Protein AF-A0A1Z5K1W9-F1 (afdb_monomer_lite)

Radius of gyration: 28.96 Å; chains: 1; bounding box: 94×65×52 Å

Sequence (213 aa):
MDVLCNQDKNCLNNPGYKAYHTMVEAVVKRYMSSTKQEKMKLTKKIVKNMREQHNSRFLEKSIVNGKQVWMEVTEAKAREKVSHKIRKIADKLEGSHRSPSPDDTSMTSKESESEMKSSPHDTVLGALILKQKMLMSQTESSAFGIQDQQHLSDMYMSRDKDLLGLLSSVEREFLIEPFGVRYDSKDTVYNSLRSEYLDAMMAEPVPAGEWKD

Organism: Fistulifera solaris (NCBI:txid1519565)

Structure (mmCIF, N/CA/C/O backbone):
data_AF-A0A1Z5K1W9-F1
#
_entry.id   AF-A0A1Z5K1W9-F1
#
loop_
_atom_site.group_PDB
_atom_site.id
_atom_site.type_symbol
_atom_site.label_atom_id
_atom_site.label_alt_id
_atom_site.label_comp_id
_atom_site.label_asym_id
_atom_site.label_entity_id
_atom_site.label_seq_id
_atom_site.pdbx_PDB_ins_code
_atom_site.Cartn_x
_atom_site.Cartn_y
_atom_site.Cartn_z
_atom_site.occupancy
_atom_site.B_iso_or_equiv
_atom_site.auth_seq_id
_atom_site.auth_comp_id
_atom_site.auth_asym_id
_atom_site.auth_atom_id
_atom_site.pdbx_PDB_model_num
ATOM 1 N N . MET A 1 1 ? 9.018 -12.352 -2.685 1.00 89.19 1 MET A N 1
ATOM 2 C CA . MET A 1 1 ? 7.921 -12.352 -3.692 1.00 89.19 1 MET A CA 1
ATOM 3 C C . MET A 1 1 ? 7.482 -10.918 -3.911 1.00 89.19 1 MET A C 1
ATOM 5 O O . MET A 1 1 ? 7.268 -10.249 -2.915 1.00 89.19 1 MET A O 1
ATOM 9 N N . ASP A 1 2 ? 7.338 -10.437 -5.145 1.00 94.12 2 ASP A N 1
ATOM 10 C CA . ASP A 1 2 ? 7.010 -9.023 -5.394 1.00 94.12 2 ASP A CA 1
ATOM 11 C C . ASP A 1 2 ? 5.498 -8.743 -5.393 1.00 94.12 2 ASP A C 1
ATOM 13 O O . ASP A 1 2 ? 4.700 -9.565 -5.840 1.00 94.12 2 ASP A O 1
ATOM 17 N N . VAL A 1 3 ? 5.105 -7.565 -4.905 1.00 94.81 3 VAL A N 1
ATOM 18 C CA . VAL A 1 3 ? 3.718 -7.082 -4.878 1.00 94.81 3 VAL A CA 1
ATOM 19 C C . VAL A 1 3 ? 3.468 -6.208 -6.099 1.00 94.81 3 VAL A C 1
ATOM 21 O O . VAL A 1 3 ? 3.937 -5.073 -6.176 1.00 94.81 3 VAL A O 1
ATOM 24 N N . LEU A 1 4 ? 2.687 -6.718 -7.048 1.00 94.88 4 LEU A N 1
ATOM 25 C CA . LEU A 1 4 ? 2.283 -5.963 -8.233 1.00 94.88 4 LEU A CA 1
ATOM 26 C C . LEU A 1 4 ? 1.076 -5.080 -7.889 1.00 94.88 4 LEU A C 1
ATOM 28 O O . LEU A 1 4 ? -0.006 -5.587 -7.596 1.00 94.88 4 LEU A O 1
ATOM 32 N N . CYS A 1 5 ? 1.253 -3.758 -7.903 1.00 91.31 5 CYS A N 1
ATOM 33 C CA . CYS A 1 5 ? 0.236 -2.808 -7.431 1.00 91.31 5 CYS A CA 1
ATOM 34 C C . CYS A 1 5 ? -0.846 -2.471 -8.474 1.00 91.31 5 CYS A C 1
ATOM 36 O O . CYS A 1 5 ? -1.841 -1.821 -8.145 1.00 91.31 5 CYS A O 1
ATOM 38 N N . ASN A 1 6 ? -0.655 -2.881 -9.729 1.00 8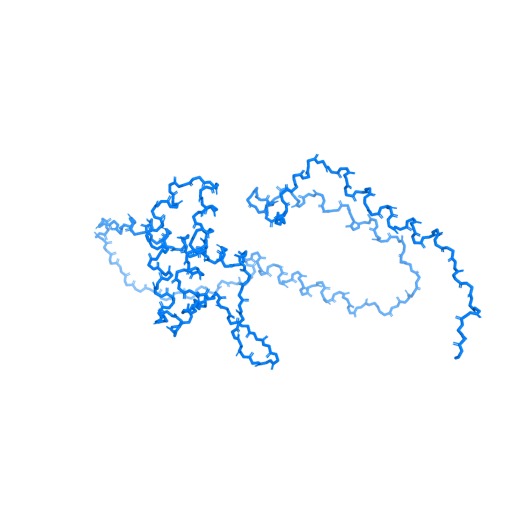8.25 6 ASN A N 1
ATOM 39 C CA . ASN A 1 6 ? -1.599 -2.654 -10.822 1.00 88.25 6 ASN A CA 1
ATOM 40 C C . ASN A 1 6 ? -2.845 -3.548 -10.691 1.00 88.25 6 ASN A C 1
ATOM 42 O O . ASN A 1 6 ? -2.811 -4.608 -10.070 1.00 88.25 6 ASN A O 1
ATOM 46 N N . GLN A 1 7 ? -3.961 -3.123 -11.291 1.00 78.50 7 GLN A N 1
ATOM 47 C CA . GLN A 1 7 ? -5.248 -3.834 -11.223 1.00 78.50 7 GLN A CA 1
ATOM 48 C C . GLN A 1 7 ? -5.454 -4.854 -12.354 1.00 78.50 7 GLN A C 1
ATOM 50 O O . GLN A 1 7 ? -6.570 -5.322 -12.570 1.00 78.50 7 GLN A O 1
ATOM 55 N N . ASP A 1 8 ? -4.394 -5.212 -13.076 1.00 86.44 8 ASP A N 1
ATOM 56 C CA . ASP A 1 8 ? -4.495 -6.144 -14.195 1.00 86.44 8 ASP A CA 1
ATOM 57 C C . ASP A 1 8 ? -4.830 -7.555 -13.695 1.00 86.44 8 ASP A C 1
ATOM 59 O O . ASP A 1 8 ? -4.348 -7.988 -12.645 1.00 86.44 8 ASP A O 1
ATOM 63 N N . LYS A 1 9 ? -5.604 -8.316 -14.479 1.00 83.88 9 LYS A N 1
ATOM 64 C CA . LYS A 1 9 ? -6.016 -9.692 -14.132 1.00 83.88 9 LYS A CA 1
ATOM 65 C C . LYS A 1 9 ? -4.823 -10.583 -13.756 1.00 83.88 9 LYS A C 1
ATOM 67 O O . LYS A 1 9 ? -4.893 -11.343 -12.793 1.00 83.88 9 LYS A O 1
ATOM 72 N N . ASN A 1 10 ? -3.698 -10.421 -14.452 1.00 83.62 10 ASN A N 1
ATOM 73 C CA . ASN A 1 10 ? -2.475 -11.189 -14.206 1.00 83.62 10 ASN A CA 1
ATOM 74 C C . ASN A 1 10 ? -1.798 -10.821 -12.874 1.00 83.62 10 ASN A C 1
ATOM 76 O O . ASN A 1 10 ? -1.130 -11.658 -12.272 1.00 83.62 10 ASN A O 1
ATOM 80 N N . CYS A 1 11 ? -1.985 -9.593 -12.382 1.00 86.25 11 CYS A N 1
ATOM 81 C CA . CYS A 1 11 ? -1.439 -9.145 -11.100 1.00 86.25 11 CYS A CA 1
ATOM 82 C C . CYS A 1 11 ? -2.212 -9.728 -9.915 1.00 86.25 11 CYS A C 1
ATOM 84 O O . CYS A 1 11 ? -1.612 -10.004 -8.881 1.00 86.25 11 CYS A O 1
ATOM 86 N N . LEU A 1 12 ? -3.515 -9.979 -10.073 1.00 85.56 12 LEU A N 1
ATOM 87 C CA . LEU A 1 12 ? -4.366 -10.509 -9.002 1.00 85.56 12 LEU A CA 1
ATOM 88 C C . LEU A 1 12 ? -4.003 -11.947 -8.609 1.00 85.56 12 LEU A C 1
ATOM 90 O O . LEU A 1 12 ? -4.108 -12.314 -7.440 1.00 85.56 12 LEU A O 1
ATOM 94 N N . ASN A 1 13 ? -3.554 -12.764 -9.568 1.00 89.06 13 ASN A N 1
ATOM 95 C CA . ASN A 1 13 ? -3.158 -14.145 -9.289 1.00 89.06 13 ASN A CA 1
ATOM 96 C C . ASN A 1 13 ? -1.717 -14.269 -8.755 1.00 89.06 13 ASN A C 1
ATOM 98 O O . ASN A 1 13 ? -1.295 -15.362 -8.375 1.00 89.06 13 ASN A O 1
ATOM 102 N N . ASN A 1 14 ? -0.960 -13.169 -8.707 1.00 91.38 14 ASN A N 1
ATOM 103 C CA . ASN A 1 14 ? 0.411 -13.172 -8.217 1.00 91.38 14 ASN A CA 1
ATOM 104 C C . ASN A 1 14 ? 0.455 -13.537 -6.714 1.00 91.38 14 ASN A C 1
ATOM 106 O O . ASN A 1 14 ? -0.338 -13.011 -5.928 1.00 91.38 14 ASN A O 1
ATOM 110 N N . PRO A 1 15 ? 1.385 -14.404 -6.276 1.00 93.38 15 PRO A N 1
ATOM 111 C CA . PRO A 1 15 ? 1.439 -14.846 -4.884 1.00 93.38 15 PRO A CA 1
ATOM 112 C C . PRO A 1 15 ? 1.760 -13.704 -3.906 1.00 93.38 15 PRO A C 1
ATOM 114 O O . PRO A 1 15 ? 1.187 -13.657 -2.818 1.00 93.38 15 PRO A O 1
ATOM 117 N N . GLY A 1 16 ? 2.589 -12.736 -4.309 1.00 94.00 16 GLY A N 1
ATOM 118 C CA . GLY A 1 16 ? 2.861 -11.533 -3.524 1.00 94.00 16 GLY A CA 1
ATOM 119 C C . GLY A 1 16 ? 1.618 -10.660 -3.363 1.00 94.00 16 GLY A C 1
ATOM 120 O O . GLY A 1 16 ? 1.358 -10.172 -2.265 1.00 94.00 16 GLY A O 1
ATOM 121 N N . TYR A 1 17 ? 0.794 -10.537 -4.412 1.00 93.69 17 TYR A N 1
ATOM 122 C CA . TYR A 1 17 ? -0.498 -9.851 -4.314 1.00 93.69 17 TYR A CA 1
ATOM 123 C C . TYR A 1 17 ? -1.447 -10.550 -3.336 1.00 93.69 17 TYR A C 1
ATOM 125 O O . TYR A 1 17 ? -2.059 -9.875 -2.515 1.00 93.69 17 TYR A O 1
ATOM 133 N N . LYS A 1 18 ? -1.554 -11.885 -3.378 1.00 94.12 18 LYS A N 1
ATOM 134 C CA . LYS A 1 18 ? -2.435 -12.654 -2.475 1.00 94.12 18 LYS A CA 1
ATOM 135 C C . LYS A 1 18 ? -2.028 -12.522 -1.006 1.00 94.12 18 LYS A C 1
ATOM 137 O O . LYS A 1 18 ? -2.886 -12.272 -0.159 1.00 94.12 18 LYS A O 1
ATOM 142 N N . ALA A 1 19 ? -0.732 -12.642 -0.709 1.00 94.62 19 ALA A N 1
ATOM 143 C CA . ALA A 1 19 ? -0.209 -12.464 0.647 1.00 94.62 19 ALA A CA 1
ATOM 144 C C . ALA A 1 19 ? -0.495 -11.045 1.166 1.00 94.62 19 ALA A C 1
ATOM 146 O O . ALA A 1 19 ? -1.089 -10.866 2.231 1.00 94.62 19 ALA A O 1
ATOM 147 N N . TYR A 1 20 ? -0.176 -10.041 0.347 1.00 95.56 20 TYR A N 1
ATOM 148 C CA . TYR A 1 20 ? -0.486 -8.643 0.624 1.00 95.56 20 TYR A CA 1
ATOM 149 C C . TYR A 1 20 ? -1.991 -8.408 0.848 1.00 95.56 20 TYR A C 1
ATOM 151 O O . TYR A 1 20 ? -2.375 -7.730 1.802 1.00 95.56 20 TYR A O 1
ATOM 159 N N . HIS A 1 21 ? -2.851 -8.987 0.006 1.00 95.19 21 HIS A N 1
ATOM 160 C CA . HIS A 1 21 ? -4.305 -8.867 0.113 1.00 95.19 21 HIS A CA 1
ATOM 161 C C . HIS A 1 21 ? -4.823 -9.409 1.444 1.00 95.19 21 HIS A C 1
ATOM 163 O O . HIS A 1 21 ? -5.556 -8.716 2.146 1.00 95.19 21 HIS A O 1
ATOM 169 N N . THR A 1 22 ? -4.367 -10.605 1.814 1.00 95.38 22 THR A N 1
ATOM 170 C CA . THR A 1 22 ? -4.747 -11.283 3.060 1.00 95.38 22 THR A CA 1
ATOM 171 C C . THR A 1 22 ? -4.362 -10.444 4.279 1.00 95.38 22 THR A C 1
ATOM 173 O O . THR A 1 22 ? -5.156 -10.260 5.202 1.00 95.38 22 THR A O 1
ATOM 176 N N . MET A 1 23 ? -3.156 -9.865 4.272 1.00 95.69 23 MET A N 1
ATOM 177 C CA . MET A 1 23 ? -2.709 -8.963 5.338 1.00 95.69 23 MET A CA 1
ATOM 178 C C . MET A 1 23 ? -3.568 -7.704 5.440 1.00 95.69 23 MET A C 1
ATOM 180 O O . MET A 1 23 ? -3.859 -7.247 6.545 1.00 95.69 23 MET A O 1
ATOM 184 N N . VAL A 1 24 ? -3.959 -7.129 4.301 1.00 96.75 24 VAL A N 1
ATOM 185 C CA . VAL A 1 24 ? -4.841 -5.962 4.284 1.00 96.75 24 VAL A CA 1
ATOM 186 C C . VAL A 1 24 ? -6.202 -6.325 4.874 1.00 96.75 24 VAL A C 1
ATOM 188 O O . VAL A 1 24 ? -6.644 -5.630 5.787 1.00 96.75 24 VAL A O 1
ATOM 191 N N . GLU A 1 25 ? -6.827 -7.415 4.422 1.00 95.81 25 GLU A N 1
ATOM 192 C CA . GLU A 1 25 ? -8.135 -7.892 4.904 1.00 95.81 25 GLU A CA 1
ATOM 193 C C . GLU A 1 25 ? -8.163 -8.106 6.420 1.00 95.81 25 GLU A C 1
ATOM 195 O O . GLU A 1 25 ? -9.093 -7.650 7.088 1.00 95.81 25 GLU A O 1
ATOM 200 N N . ALA A 1 26 ? -7.106 -8.697 6.983 1.00 95.94 26 ALA A N 1
ATOM 201 C CA . ALA A 1 26 ? -6.975 -8.893 8.427 1.00 95.94 26 ALA A CA 1
ATOM 202 C C . ALA A 1 26 ? -6.936 -7.573 9.226 1.00 95.94 26 ALA A C 1
ATOM 204 O O . ALA A 1 26 ? -7.287 -7.543 10.406 1.00 95.94 26 ALA A O 1
ATOM 205 N N . VAL A 1 27 ? -6.510 -6.472 8.600 1.00 96.00 27 VAL A N 1
ATOM 206 C CA . VAL A 1 27 ? -6.339 -5.164 9.250 1.00 96.00 27 VAL A CA 1
ATOM 207 C C . VAL A 1 27 ? -7.527 -4.225 9.013 1.00 96.00 27 VAL A C 1
ATOM 209 O O . VAL A 1 27 ? -7.727 -3.315 9.821 1.00 96.00 27 VAL A O 1
ATOM 212 N N . VAL A 1 28 ? -8.345 -4.437 7.971 1.00 96.44 28 VAL A N 1
ATOM 213 C CA . VAL A 1 28 ? -9.416 -3.498 7.567 1.00 96.44 28 VAL A CA 1
ATOM 214 C C . VAL A 1 28 ? -10.351 -3.142 8.720 1.00 96.44 28 VAL A C 1
ATOM 216 O O . VAL A 1 28 ? -10.541 -1.959 8.994 1.00 96.44 28 VAL A O 1
ATOM 219 N N . LYS A 1 29 ? -10.876 -4.138 9.444 1.00 95.38 29 LYS A N 1
ATOM 220 C CA . LYS A 1 29 ? -11.819 -3.899 10.552 1.00 95.38 29 LYS A CA 1
ATOM 221 C C . LYS A 1 29 ? -11.226 -2.978 11.620 1.00 95.38 29 LYS A C 1
ATOM 223 O O . LYS A 1 29 ? -11.863 -2.021 12.043 1.00 95.38 29 LYS A O 1
ATOM 228 N N . ARG A 1 30 ? -9.968 -3.224 12.002 1.00 96.00 30 ARG A N 1
ATOM 229 C CA . ARG A 1 30 ? -9.250 -2.384 12.969 1.00 96.00 30 ARG A CA 1
ATOM 230 C C . ARG A 1 30 ? -8.989 -0.992 12.408 1.00 96.00 30 ARG A C 1
ATOM 232 O O . ARG A 1 30 ? -9.092 -0.017 13.140 1.00 96.00 30 ARG A O 1
ATOM 239 N N . TYR A 1 31 ? -8.638 -0.888 11.128 1.00 97.00 31 TYR A N 1
ATOM 240 C CA . TYR A 1 31 ? -8.366 0.392 10.479 1.00 97.00 31 TYR A CA 1
ATOM 241 C C . TYR A 1 31 ? -9.592 1.312 10.485 1.00 97.00 31 TYR A C 1
ATOM 243 O O . TYR A 1 31 ? -9.442 2.512 10.713 1.00 97.00 31 TYR A O 1
ATOM 251 N N . MET A 1 32 ? -10.791 0.767 10.266 1.00 95.25 32 MET A N 1
ATOM 252 C CA . MET A 1 32 ? -12.037 1.542 10.250 1.00 95.25 32 MET A CA 1
ATOM 253 C C . MET A 1 32 ? -12.316 2.224 11.595 1.00 95.25 32 MET A C 1
ATOM 255 O O . MET A 1 32 ? -12.624 3.412 11.614 1.00 95.25 32 MET A O 1
ATOM 259 N N . SER A 1 33 ? -12.097 1.523 12.711 1.00 95.81 33 SER A N 1
ATOM 260 C CA . SER A 1 33 ? -12.289 2.058 14.068 1.00 95.81 33 SER A CA 1
ATOM 261 C C . SER A 1 33 ? -11.075 2.812 14.634 1.00 95.81 33 SER A C 1
ATOM 263 O O . SER A 1 33 ? -11.082 3.193 15.800 1.00 95.81 33 SER A O 1
ATOM 265 N N . SER A 1 34 ? -10.002 2.977 13.854 1.00 96.50 34 SER A N 1
ATOM 266 C CA . SER A 1 34 ? -8.732 3.545 14.323 1.00 96.50 34 SER A CA 1
ATOM 267 C C . SER A 1 34 ? -8.653 5.063 14.153 1.00 96.50 34 SER A C 1
ATOM 269 O O . SER A 1 34 ? -9.170 5.645 13.193 1.00 96.50 34 SER A O 1
ATOM 271 N N . THR A 1 35 ? -7.878 5.700 15.025 1.00 97.69 35 THR A N 1
ATOM 272 C CA . THR A 1 35 ? -7.504 7.118 14.909 1.00 97.69 35 THR A CA 1
ATOM 273 C C . THR A 1 35 ? -6.568 7.380 13.716 1.00 97.69 35 THR A C 1
ATOM 275 O O . THR A 1 35 ? -5.956 6.468 13.154 1.00 97.69 35 THR A O 1
ATOM 278 N N . LYS A 1 36 ? -6.384 8.654 13.330 1.00 95.12 36 LYS A N 1
ATOM 279 C CA . LYS A 1 36 ? -5.478 9.055 12.228 1.00 95.12 36 LYS A CA 1
ATOM 280 C C . LYS A 1 36 ? -4.039 8.555 12.434 1.00 95.12 36 LYS A C 1
ATOM 282 O O . LYS A 1 36 ? -3.413 8.068 11.492 1.00 95.12 36 LYS A O 1
ATOM 287 N N . GLN A 1 37 ? -3.522 8.641 13.660 1.00 97.00 37 GLN A N 1
ATOM 288 C CA . GLN A 1 37 ? -2.170 8.175 13.984 1.00 97.00 37 GLN A CA 1
ATOM 289 C C . GLN A 1 37 ? -2.050 6.649 13.891 1.00 97.00 37 GLN A C 1
ATOM 291 O O . GLN A 1 37 ? -1.057 6.129 13.379 1.00 97.00 37 GLN A O 1
ATOM 296 N N . GLU A 1 38 ? -3.064 5.916 14.342 1.00 97.12 38 GLU A N 1
ATOM 297 C CA . GLU A 1 38 ? -3.086 4.455 14.243 1.00 97.12 38 GLU A CA 1
ATOM 298 C C . GLU A 1 38 ? -3.197 3.985 12.797 1.00 97.12 38 GLU A C 1
ATOM 300 O O . GLU A 1 38 ? -2.466 3.079 12.402 1.00 97.12 38 GLU A O 1
ATOM 305 N N . LYS A 1 39 ? -4.015 4.650 11.972 1.00 96.38 39 LYS A N 1
ATOM 306 C CA . LYS A 1 39 ? -4.104 4.385 10.528 1.00 96.38 39 LYS A CA 1
ATOM 307 C C . LYS A 1 39 ? -2.732 4.485 9.854 1.00 96.38 39 LYS A C 1
ATOM 309 O O . LYS A 1 39 ? -2.368 3.598 9.084 1.00 96.38 39 LYS A O 1
ATOM 314 N N . MET A 1 40 ? -1.939 5.502 10.205 1.00 96.44 40 MET A N 1
ATOM 315 C CA . MET A 1 40 ? -0.555 5.651 9.732 1.00 96.44 40 MET A CA 1
ATOM 316 C C . MET A 1 40 ? 0.358 4.509 10.212 1.00 96.44 40 MET A C 1
ATOM 318 O O . MET A 1 40 ? 1.166 3.985 9.442 1.00 96.44 40 MET A O 1
ATOM 322 N N . LYS A 1 41 ? 0.237 4.090 11.479 1.00 97.81 41 LYS A N 1
ATOM 323 C CA . LYS A 1 41 ? 1.016 2.963 12.024 1.00 97.81 41 LYS A CA 1
ATOM 324 C C . LYS A 1 41 ? 0.654 1.641 11.340 1.00 97.81 41 LYS A C 1
ATOM 326 O O . LYS A 1 41 ? 1.551 0.864 11.022 1.00 97.81 41 LYS A O 1
ATOM 331 N N . LEU A 1 42 ? -0.631 1.395 11.086 1.00 97.56 42 LEU A N 1
ATOM 332 C CA . LEU A 1 42 ? -1.123 0.185 10.423 1.00 97.56 42 LEU A CA 1
ATOM 333 C C . LEU A 1 42 ? -0.597 0.073 8.990 1.00 97.56 42 LEU A C 1
ATOM 335 O O . LEU A 1 42 ? -0.074 -0.975 8.611 1.00 97.56 42 LEU A O 1
ATOM 339 N N . THR A 1 43 ? -0.667 1.152 8.209 1.00 97.44 43 THR A N 1
ATOM 340 C CA . THR A 1 43 ? -0.197 1.144 6.814 1.00 97.44 43 THR A CA 1
ATOM 341 C C . THR A 1 43 ? 1.317 0.964 6.741 1.00 97.44 43 THR A C 1
ATOM 343 O O . THR A 1 43 ? 1.793 0.141 5.957 1.00 97.44 43 THR A O 1
ATOM 346 N N . LYS A 1 44 ? 2.076 1.641 7.616 1.00 97.69 44 LYS A N 1
ATOM 347 C CA . LYS A 1 44 ? 3.527 1.436 7.751 1.00 97.69 44 LYS A CA 1
ATOM 348 C C . LYS A 1 44 ? 3.862 -0.010 8.127 1.00 97.69 44 LYS A C 1
ATOM 350 O O . LYS A 1 44 ? 4.758 -0.602 7.530 1.00 97.69 44 LYS A O 1
ATOM 355 N N . LYS A 1 45 ? 3.127 -0.596 9.077 1.00 97.44 45 LYS A N 1
ATOM 356 C CA . LYS A 1 45 ? 3.340 -1.979 9.526 1.00 97.44 45 LYS A CA 1
ATOM 357 C C . LYS A 1 45 ? 3.136 -2.989 8.397 1.00 97.44 45 LYS A C 1
ATOM 359 O O . LYS A 1 45 ? 3.947 -3.896 8.268 1.00 97.44 45 LYS A O 1
ATOM 364 N N . ILE A 1 46 ? 2.104 -2.827 7.568 1.00 97.19 46 ILE A N 1
ATOM 365 C CA . ILE A 1 46 ? 1.855 -3.735 6.435 1.00 97.19 46 ILE A CA 1
ATOM 366 C C . ILE A 1 46 ? 3.024 -3.703 5.445 1.00 97.19 46 ILE A C 1
ATOM 368 O O . ILE A 1 46 ? 3.533 -4.758 5.076 1.00 97.19 46 ILE A O 1
ATOM 372 N N . VAL A 1 47 ? 3.480 -2.510 5.045 1.00 97.44 47 VAL A N 1
ATOM 373 C CA . VAL A 1 47 ? 4.609 -2.371 4.105 1.00 97.44 47 VAL A CA 1
ATOM 374 C C . VAL A 1 47 ? 5.886 -2.973 4.690 1.00 97.44 47 VAL A C 1
ATOM 376 O O . VAL A 1 47 ? 6.579 -3.718 3.998 1.00 97.44 47 VAL A O 1
ATOM 379 N N . LYS A 1 48 ? 6.169 -2.692 5.968 1.00 97.12 48 LYS A N 1
ATOM 380 C CA . LYS A 1 48 ? 7.331 -3.229 6.683 1.00 97.12 48 LYS A CA 1
ATOM 381 C C . LYS A 1 48 ? 7.298 -4.758 6.740 1.00 97.12 48 LYS A C 1
ATOM 383 O O . LYS A 1 48 ? 8.250 -5.396 6.312 1.00 97.12 48 LYS A O 1
ATOM 388 N N . ASN A 1 49 ? 6.182 -5.341 7.176 1.00 96.31 49 ASN A N 1
ATOM 389 C CA . ASN A 1 49 ? 6.020 -6.792 7.253 1.00 96.31 49 ASN A CA 1
ATOM 390 C C . ASN A 1 49 ? 6.176 -7.460 5.881 1.00 96.31 49 ASN A C 1
ATOM 392 O O . ASN A 1 49 ? 6.848 -8.478 5.783 1.00 96.31 49 ASN A O 1
ATOM 396 N N . MET A 1 50 ? 5.610 -6.879 4.820 1.00 95.81 50 MET A N 1
ATOM 397 C CA . MET A 1 50 ? 5.782 -7.400 3.461 1.00 95.81 50 MET A CA 1
ATOM 398 C C . MET A 1 50 ? 7.266 -7.427 3.052 1.00 95.81 50 MET A C 1
ATOM 400 O O . MET A 1 50 ? 7.773 -8.459 2.604 1.00 95.81 50 MET A O 1
ATOM 404 N N . ARG A 1 51 ? 7.991 -6.322 3.270 1.00 95.12 51 ARG A N 1
ATOM 405 C CA . ARG A 1 51 ? 9.429 -6.228 2.969 1.00 95.12 51 ARG A CA 1
ATOM 406 C C . ARG A 1 51 ? 10.263 -7.196 3.816 1.00 95.12 51 ARG A C 1
ATOM 408 O O . ARG A 1 51 ? 11.103 -7.885 3.261 1.00 95.12 51 ARG A O 1
ATOM 415 N N . GLU A 1 52 ? 10.017 -7.294 5.118 1.00 94.81 52 GLU A N 1
ATOM 416 C CA . GLU A 1 52 ? 10.848 -8.090 6.034 1.00 94.81 52 GLU A CA 1
ATOM 417 C C . GLU A 1 52 ? 10.537 -9.590 5.988 1.00 94.81 52 GLU A C 1
ATOM 419 O O . GLU A 1 52 ? 11.451 -10.407 5.947 1.00 94.81 52 GLU A O 1
ATOM 424 N N . GLN A 1 53 ? 9.258 -9.973 5.972 1.00 93.56 53 GLN A N 1
ATOM 425 C CA . GLN A 1 53 ? 8.854 -11.382 6.056 1.00 93.56 53 GLN A CA 1
ATOM 426 C C . GLN A 1 53 ? 8.898 -12.088 4.700 1.00 93.56 53 GLN A C 1
ATOM 428 O O . GLN A 1 53 ? 9.157 -13.287 4.633 1.00 93.56 53 GLN A O 1
ATOM 433 N N . HIS A 1 54 ? 8.637 -11.359 3.612 1.00 91.56 54 HIS A N 1
ATOM 434 C CA . HIS A 1 54 ? 8.517 -11.940 2.272 1.00 91.56 54 HIS A CA 1
ATOM 435 C C . HIS A 1 54 ? 9.603 -11.473 1.300 1.00 91.56 54 HIS A C 1
ATOM 437 O O . HIS A 1 54 ? 9.544 -11.838 0.115 1.00 91.56 54 HIS A O 1
ATOM 443 N N . ASN A 1 55 ? 10.558 -10.660 1.775 1.00 93.94 55 ASN A N 1
ATOM 444 C CA . ASN A 1 55 ? 11.559 -9.975 0.954 1.00 93.94 55 ASN A CA 1
ATOM 445 C C . ASN A 1 55 ? 10.915 -9.357 -0.302 1.00 93.94 55 ASN A C 1
ATOM 447 O O . ASN A 1 55 ? 11.319 -9.629 -1.434 1.00 93.94 55 ASN A O 1
ATOM 451 N N . SER A 1 56 ? 9.783 -8.668 -0.110 1.00 94.81 56 SER A N 1
ATOM 452 C CA . SER A 1 56 ? 8.940 -8.198 -1.211 1.00 94.81 56 SER A CA 1
ATOM 453 C C . SER A 1 56 ? 9.268 -6.772 -1.617 1.00 94.81 56 SER A C 1
ATOM 455 O O . SER A 1 56 ? 9.370 -5.901 -0.749 1.00 94.81 56 SER A O 1
ATOM 457 N N . ARG A 1 57 ? 9.265 -6.495 -2.921 1.00 96.06 57 ARG A N 1
ATOM 458 C CA . ARG A 1 57 ? 9.212 -5.125 -3.443 1.00 96.06 57 ARG A CA 1
ATOM 459 C C . ARG A 1 57 ? 7.800 -4.796 -3.896 1.00 96.06 57 ARG A C 1
ATOM 461 O O . ARG A 1 57 ? 7.079 -5.664 -4.382 1.00 96.06 57 ARG A O 1
ATOM 468 N N . PHE A 1 58 ? 7.406 -3.537 -3.757 1.00 96.62 58 PHE A N 1
ATOM 469 C CA . PHE A 1 58 ? 6.164 -3.043 -4.342 1.00 96.62 58 PHE A CA 1
ATOM 470 C C . PHE A 1 58 ? 6.488 -2.509 -5.732 1.00 96.62 58 PHE A C 1
ATOM 472 O O . PHE A 1 58 ? 7.309 -1.605 -5.860 1.00 96.62 58 PHE A O 1
ATOM 479 N N . LEU A 1 59 ? 5.872 -3.081 -6.762 1.00 96.19 59 LEU A N 1
ATOM 480 C CA . LEU A 1 59 ? 6.147 -2.745 -8.154 1.00 96.19 59 LEU A CA 1
ATOM 481 C C . LEU A 1 59 ? 4.925 -2.106 -8.813 1.00 96.19 59 LEU A C 1
ATOM 483 O O . LEU A 1 59 ? 3.785 -2.533 -8.598 1.00 96.19 59 LEU A O 1
ATOM 487 N N . GLU A 1 60 ? 5.175 -1.115 -9.659 1.00 94.44 60 GLU A N 1
ATOM 488 C CA . GLU A 1 60 ? 4.171 -0.481 -10.509 1.00 94.44 60 GLU A CA 1
ATOM 489 C C . GLU A 1 60 ? 4.657 -0.453 -11.960 1.00 94.44 60 GLU A C 1
ATOM 491 O O . GLU A 1 60 ? 5.843 -0.245 -12.232 1.00 94.44 60 GLU A O 1
ATOM 496 N N . LYS A 1 61 ? 3.739 -0.692 -12.900 1.00 94.06 61 LYS A N 1
ATOM 497 C CA . LYS A 1 61 ? 4.016 -0.538 -14.330 1.00 94.06 61 LYS A CA 1
ATOM 498 C C . LYS A 1 61 ? 4.233 0.931 -14.662 1.00 94.06 61 LYS A C 1
ATOM 500 O O . LYS A 1 61 ? 3.377 1.764 -14.377 1.00 94.06 61 LYS A O 1
ATOM 505 N N . SER A 1 62 ? 5.334 1.205 -15.340 1.00 93.25 62 SER A N 1
ATOM 506 C CA . SER A 1 62 ? 5.643 2.487 -15.959 1.00 93.25 62 SER A CA 1
ATOM 507 C C . SER A 1 62 ? 5.986 2.277 -17.430 1.00 93.25 62 SER A C 1
ATOM 509 O O . SER A 1 62 ? 6.282 1.156 -17.850 1.00 93.25 62 SER A O 1
ATOM 511 N N . ILE A 1 63 ? 5.933 3.344 -18.221 1.00 94.44 63 ILE A N 1
ATOM 512 C CA . ILE A 1 63 ? 6.387 3.336 -19.611 1.00 94.44 63 ILE A CA 1
ATOM 513 C C . ILE A 1 63 ? 7.714 4.084 -19.656 1.00 94.44 63 ILE A C 1
ATOM 515 O O . ILE A 1 63 ? 7.771 5.265 -19.327 1.00 94.44 63 ILE A O 1
ATOM 519 N N . VAL A 1 64 ? 8.776 3.394 -20.060 1.00 94.19 64 VAL A N 1
ATOM 520 C CA . VAL A 1 64 ? 10.111 3.973 -20.245 1.00 94.19 64 VAL A CA 1
ATOM 521 C C . VAL A 1 64 ? 10.543 3.654 -21.670 1.00 94.19 64 VAL A C 1
ATOM 523 O O . VAL A 1 64 ? 10.538 2.492 -22.075 1.00 94.19 64 VAL A O 1
ATOM 526 N N . ASN A 1 65 ? 10.864 4.685 -22.456 1.00 94.19 65 ASN A N 1
ATOM 527 C CA . ASN A 1 65 ? 11.252 4.560 -23.870 1.00 94.19 65 ASN A CA 1
ATOM 528 C C . ASN A 1 65 ? 10.240 3.756 -24.715 1.00 94.19 65 ASN A C 1
ATOM 530 O O . ASN A 1 65 ? 10.614 2.887 -25.500 1.00 94.19 65 ASN A O 1
ATOM 534 N N . GLY A 1 66 ? 8.940 3.989 -24.497 1.00 94.06 66 GLY A N 1
ATOM 535 C CA . GLY A 1 66 ? 7.855 3.302 -25.210 1.00 94.06 66 GLY A CA 1
ATOM 536 C C . GLY A 1 66 ? 7.623 1.842 -24.798 1.00 94.06 66 GLY A C 1
ATOM 537 O O . GLY A 1 66 ? 6.745 1.187 -25.356 1.00 94.06 66 GLY A O 1
ATOM 538 N N . LYS A 1 67 ? 8.366 1.319 -23.815 1.00 94.12 67 LYS A N 1
ATOM 539 C CA . LYS A 1 67 ? 8.218 -0.054 -23.312 1.00 94.12 67 LYS A CA 1
ATOM 540 C C . LYS A 1 67 ? 7.635 -0.059 -21.907 1.00 94.12 67 LYS A C 1
ATOM 542 O O . LYS A 1 67 ? 7.991 0.765 -21.068 1.00 94.12 67 LYS A O 1
ATOM 547 N N . GLN A 1 68 ? 6.756 -1.023 -21.639 1.00 93.00 68 GLN A N 1
ATOM 548 C CA . GLN A 1 68 ? 6.226 -1.247 -20.299 1.00 93.00 68 GLN A CA 1
ATOM 549 C C . GLN A 1 68 ? 7.289 -1.929 -19.431 1.00 93.00 68 GLN A C 1
ATOM 551 O O . GLN A 1 68 ? 7.728 -3.037 -19.735 1.00 93.00 68 GLN A O 1
ATOM 556 N N . VAL A 1 69 ? 7.677 -1.273 -18.341 1.00 94.69 69 VAL A N 1
ATOM 557 C CA . VAL A 1 69 ? 8.649 -1.771 -17.361 1.00 94.69 69 VAL A CA 1
ATOM 558 C C . VAL A 1 69 ? 8.048 -1.749 -15.960 1.00 94.69 69 VAL A C 1
ATOM 560 O O . VAL A 1 69 ? 7.195 -0.920 -15.643 1.00 94.69 69 VAL A O 1
ATOM 563 N N . TRP A 1 70 ? 8.483 -2.673 -15.110 1.00 94.38 70 TRP A N 1
ATOM 564 C CA . TRP A 1 70 ? 8.127 -2.679 -13.695 1.00 94.38 70 TRP A CA 1
ATOM 565 C C . TRP A 1 70 ? 9.167 -1.892 -12.913 1.00 94.38 70 TRP A C 1
ATOM 567 O O . TRP A 1 70 ? 10.352 -2.208 -12.982 1.00 94.38 70 TRP A O 1
ATOM 577 N N . MET A 1 71 ? 8.724 -0.890 -12.159 1.00 95.56 71 MET A N 1
ATOM 578 C CA . MET A 1 71 ? 9.602 -0.097 -11.302 1.00 95.56 71 MET A CA 1
ATOM 579 C C . MET A 1 71 ? 9.205 -0.271 -9.846 1.00 95.56 71 MET A C 1
ATOM 581 O O . MET A 1 71 ? 8.017 -0.342 -9.521 1.00 95.56 71 MET A O 1
ATOM 585 N N . GLU A 1 72 ? 10.205 -0.336 -8.970 1.00 96.56 72 GLU A N 1
ATOM 586 C CA . GLU A 1 72 ? 9.957 -0.318 -7.535 1.00 96.56 72 GLU A CA 1
ATOM 587 C C . GLU A 1 72 ? 9.426 1.050 -7.109 1.00 96.56 72 GLU A C 1
ATOM 589 O O . GLU A 1 72 ? 9.936 2.096 -7.513 1.00 96.56 72 GLU A O 1
ATOM 594 N N . VAL A 1 73 ? 8.380 1.038 -6.286 1.00 96.06 73 VAL A N 1
ATOM 595 C CA . VAL A 1 73 ? 7.818 2.256 -5.710 1.00 96.06 73 VAL A CA 1
ATOM 596 C C . VAL A 1 73 ? 8.475 2.577 -4.371 1.00 96.06 73 VAL A C 1
ATOM 598 O O . VAL A 1 73 ? 8.828 1.691 -3.586 1.00 96.06 73 VAL A O 1
ATOM 601 N N . THR A 1 74 ? 8.574 3.872 -4.078 1.00 96.81 74 THR A N 1
ATOM 602 C CA . THR A 1 74 ? 9.077 4.369 -2.794 1.00 96.81 74 THR A CA 1
ATOM 603 C C . THR A 1 74 ? 8.200 3.905 -1.632 1.00 96.81 74 THR A C 1
ATOM 605 O O . THR A 1 74 ? 7.017 3.593 -1.796 1.00 96.81 74 THR A O 1
ATOM 608 N N . GLU A 1 75 ? 8.749 3.895 -0.416 1.00 95.56 75 GLU A N 1
ATOM 609 C CA . GLU A 1 75 ? 7.991 3.506 0.780 1.00 95.56 75 GLU A CA 1
ATOM 610 C C . GLU A 1 75 ? 6.756 4.397 1.001 1.00 95.56 75 GLU A C 1
ATOM 612 O O . GLU A 1 75 ? 5.688 3.906 1.370 1.00 95.56 75 GLU A O 1
ATOM 617 N N . ALA A 1 76 ? 6.869 5.703 0.738 1.00 96.12 76 ALA A N 1
ATOM 618 C CA . ALA A 1 76 ? 5.743 6.631 0.818 1.00 96.12 76 ALA A CA 1
ATOM 619 C C . ALA A 1 76 ? 4.603 6.217 -0.125 1.00 96.12 76 ALA A C 1
ATOM 621 O O . ALA A 1 76 ? 3.466 6.050 0.321 1.00 96.12 76 ALA A O 1
ATOM 622 N N . LYS A 1 77 ? 4.930 5.940 -1.391 1.00 96.38 77 LYS A N 1
ATOM 623 C CA . LYS A 1 77 ? 3.958 5.510 -2.398 1.00 96.38 77 LYS A CA 1
ATOM 624 C C . LYS A 1 77 ? 3.381 4.127 -2.088 1.00 96.38 77 LYS A C 1
ATOM 626 O O . LYS A 1 77 ? 2.181 3.913 -2.241 1.00 96.38 77 LYS A O 1
ATOM 631 N N . ALA A 1 78 ? 4.188 3.201 -1.569 1.00 96.94 78 ALA A N 1
ATOM 632 C CA . ALA A 1 78 ? 3.696 1.907 -1.097 1.00 96.94 78 ALA A CA 1
ATOM 633 C C . ALA A 1 78 ? 2.641 2.079 0.011 1.00 96.94 78 ALA A C 1
ATOM 635 O O . ALA A 1 78 ? 1.556 1.504 -0.080 1.00 96.94 78 ALA A O 1
ATOM 636 N N . ARG A 1 79 ? 2.910 2.918 1.025 1.00 97.31 79 ARG A N 1
ATOM 637 C CA . ARG A 1 79 ? 1.955 3.206 2.115 1.00 97.31 79 ARG A CA 1
ATOM 638 C C . ARG A 1 79 ? 0.659 3.828 1.604 1.00 97.31 79 ARG A C 1
ATOM 640 O O . ARG A 1 79 ? -0.418 3.470 2.087 1.00 97.31 79 ARG A O 1
ATOM 647 N N . GLU A 1 80 ? 0.743 4.727 0.631 1.00 96.62 80 GLU A N 1
ATOM 648 C CA . GLU A 1 80 ? -0.429 5.316 -0.018 1.00 96.62 80 GLU A CA 1
ATOM 649 C C . GLU A 1 80 ? -1.278 4.243 -0.719 1.00 96.62 80 GLU A C 1
ATOM 651 O O . GLU A 1 80 ? -2.483 4.149 -0.467 1.00 96.62 80 GLU A O 1
ATOM 656 N N . LYS A 1 81 ? -0.651 3.358 -1.510 1.00 95.69 81 LYS A N 1
ATOM 657 C CA . LYS A 1 81 ? -1.340 2.234 -2.172 1.00 95.69 81 LYS A CA 1
ATOM 658 C C . LYS A 1 81 ? -2.009 1.305 -1.155 1.00 95.69 81 LYS A C 1
ATOM 660 O O . LYS A 1 81 ? -3.163 0.924 -1.355 1.00 95.69 81 LYS A O 1
ATOM 665 N N . VAL A 1 82 ? -1.338 0.999 -0.039 1.00 97.06 82 VAL A N 1
ATOM 666 C CA . VAL A 1 82 ? -1.931 0.246 1.081 1.00 97.06 82 VAL A CA 1
ATOM 667 C C . VAL A 1 82 ? -3.142 0.964 1.665 1.00 97.06 82 VAL A C 1
ATOM 669 O O . VAL A 1 82 ? -4.196 0.350 1.816 1.00 97.06 82 VAL A O 1
ATOM 672 N N . SER A 1 83 ? -3.025 2.261 1.938 1.00 97.06 83 SER A N 1
ATOM 673 C CA . SER A 1 83 ? -4.125 3.063 2.488 1.00 97.06 83 SER A CA 1
ATOM 674 C C . SER A 1 83 ? -5.330 3.084 1.547 1.00 97.06 83 SER A C 1
ATOM 676 O O . SER A 1 83 ? -6.472 2.957 1.985 1.00 97.06 83 SER A O 1
ATOM 678 N N . HIS A 1 84 ? -5.091 3.207 0.240 1.00 96.00 84 HIS A N 1
ATOM 679 C CA . HIS A 1 84 ? -6.140 3.148 -0.777 1.00 96.00 84 HIS A CA 1
ATOM 680 C C . HIS A 1 84 ? -6.810 1.776 -0.841 1.00 96.00 84 HIS A C 1
ATOM 682 O O . HIS A 1 84 ? -8.033 1.683 -0.894 1.00 96.00 84 HIS A O 1
ATOM 688 N N . LYS A 1 85 ? -6.022 0.698 -0.801 1.00 95.75 85 LYS A N 1
ATOM 689 C CA . LYS A 1 85 ? -6.545 -0.671 -0.842 1.00 95.75 85 LYS A CA 1
ATOM 690 C C . LYS A 1 85 ? -7.394 -0.996 0.388 1.00 95.75 85 LYS A C 1
ATOM 692 O O . LYS A 1 85 ? -8.453 -1.593 0.216 1.00 95.75 85 LYS A O 1
ATOM 697 N N . ILE A 1 86 ? -6.970 -0.572 1.584 1.00 96.75 86 ILE A N 1
ATOM 698 C CA . ILE A 1 86 ? -7.767 -0.714 2.811 1.00 96.75 86 ILE A CA 1
ATOM 699 C C . ILE A 1 86 ? -9.110 0.003 2.654 1.00 96.75 86 ILE A C 1
ATOM 701 O O . ILE A 1 86 ? -10.140 -0.623 2.883 1.00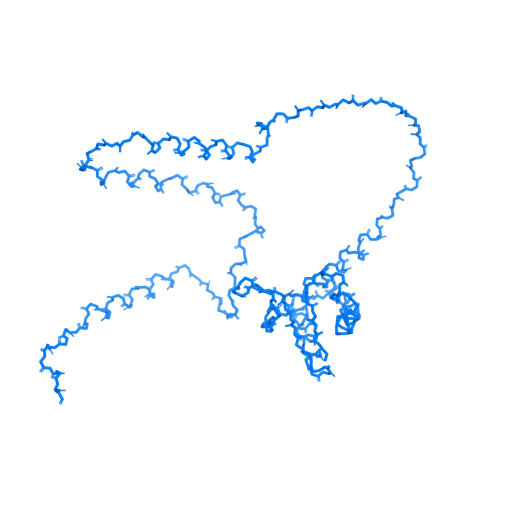 96.75 86 ILE A O 1
ATOM 705 N N . ARG A 1 87 ? -9.107 1.272 2.214 1.00 95.88 87 ARG A N 1
ATOM 706 C CA . ARG A 1 87 ? -10.342 2.047 1.986 1.00 95.88 87 ARG A CA 1
ATOM 707 C C . ARG A 1 87 ? -11.281 1.343 1.012 1.00 95.88 87 ARG A C 1
ATOM 709 O O . ARG A 1 87 ? -12.409 1.055 1.370 1.00 95.88 87 ARG A O 1
ATOM 716 N N . LYS A 1 88 ? -10.773 0.904 -0.145 1.00 94.56 88 LYS A N 1
ATOM 717 C CA . LYS A 1 88 ? -11.575 0.145 -1.121 1.00 94.56 88 LYS A CA 1
ATOM 718 C C . LYS A 1 88 ? -12.218 -1.121 -0.551 1.00 94.56 88 LYS A C 1
ATOM 720 O O . LYS A 1 88 ? -13.246 -1.549 -1.064 1.00 94.56 88 LYS A O 1
ATOM 725 N N . ILE A 1 89 ? -11.584 -1.784 0.416 1.00 94.56 89 ILE A N 1
ATOM 726 C CA . ILE A 1 89 ? -12.159 -2.972 1.059 1.00 94.56 89 ILE A CA 1
ATOM 727 C C . ILE A 1 89 ? -13.150 -2.561 2.156 1.00 94.56 89 ILE A C 1
ATOM 729 O O . ILE A 1 89 ? -14.203 -3.180 2.261 1.00 94.56 89 ILE A O 1
ATOM 733 N N . ALA A 1 90 ? -12.852 -1.509 2.923 1.00 94.12 90 ALA A N 1
ATOM 734 C CA . ALA A 1 90 ? -13.765 -0.943 3.915 1.00 94.12 90 ALA A CA 1
ATOM 735 C C . ALA A 1 90 ? -15.086 -0.487 3.273 1.00 94.12 90 ALA A C 1
ATOM 737 O O . ALA A 1 90 ? -16.147 -0.915 3.713 1.00 94.12 90 ALA A O 1
ATOM 738 N N . ASP A 1 91 ? -15.019 0.264 2.169 1.00 93.56 91 ASP A N 1
ATOM 739 C CA . ASP A 1 91 ? -16.197 0.754 1.441 1.00 93.56 91 ASP A CA 1
ATOM 740 C C . ASP A 1 91 ? -17.083 -0.407 0.953 1.00 93.56 91 ASP A C 1
ATOM 742 O O . ASP A 1 91 ? -18.310 -0.347 1.007 1.00 93.56 91 ASP A O 1
ATOM 746 N N . LYS A 1 92 ? -16.462 -1.511 0.510 1.00 92.12 92 LYS A N 1
ATOM 747 C CA . LYS A 1 92 ? -17.181 -2.732 0.113 1.00 92.12 92 LYS A CA 1
ATOM 748 C C . LYS A 1 92 ? -17.863 -3.420 1.292 1.00 92.12 92 LYS A C 1
ATOM 750 O O . LYS A 1 92 ? -18.935 -3.992 1.113 1.00 92.12 92 LYS A O 1
ATOM 755 N N . LEU A 1 93 ? -17.241 -3.390 2.469 1.00 89.38 93 LEU A N 1
ATOM 756 C CA . LEU A 1 93 ? -17.794 -3.992 3.677 1.00 89.38 93 LEU A CA 1
ATOM 757 C C . LEU A 1 93 ? -19.008 -3.201 4.185 1.00 89.38 93 LEU A C 1
ATOM 759 O O . LEU A 1 93 ? -20.009 -3.806 4.557 1.00 89.38 93 LEU A O 1
ATOM 763 N N . GLU A 1 94 ? -18.953 -1.868 4.140 1.00 85.31 94 GLU A N 1
ATOM 764 C CA . GLU A 1 94 ? -20.082 -1.007 4.525 1.00 85.31 94 GLU A CA 1
ATOM 765 C C . GLU A 1 94 ? -21.224 -1.049 3.499 1.00 85.31 94 GLU A C 1
ATOM 767 O O . GLU A 1 94 ? -22.396 -1.124 3.870 1.00 85.31 94 GLU A O 1
ATOM 772 N N . GLY A 1 95 ? -20.901 -1.073 2.201 1.00 74.94 95 GLY A N 1
ATOM 773 C CA . GLY A 1 95 ? -21.895 -1.140 1.126 1.00 74.94 95 GLY A CA 1
ATOM 774 C C . GLY A 1 95 ? -22.708 -2.439 1.099 1.00 74.94 95 GLY A C 1
ATOM 775 O O . GLY A 1 95 ? -23.849 -2.430 0.648 1.00 74.94 95 GLY A O 1
ATOM 776 N N . SER A 1 96 ? -22.169 -3.542 1.631 1.00 61.09 96 SER A N 1
ATOM 777 C CA . SER A 1 96 ? -22.867 -4.835 1.687 1.00 61.09 96 SER A CA 1
ATOM 778 C C . SER A 1 96 ? -24.024 -4.876 2.694 1.00 61.09 96 SER A C 1
ATOM 780 O O . SER A 1 96 ? -24.828 -5.803 2.635 1.00 61.09 96 SER A O 1
ATOM 782 N N . HIS A 1 97 ? -24.128 -3.902 3.606 1.00 54.66 97 HIS A N 1
ATOM 783 C CA . HIS A 1 97 ? -25.255 -3.793 4.541 1.00 54.66 97 HIS A CA 1
ATOM 784 C C . HIS A 1 97 ? -26.445 -3.005 3.980 1.00 54.66 97 HIS A C 1
ATOM 786 O O . HIS A 1 97 ? -27.495 -2.951 4.618 1.00 54.66 97 HIS A O 1
ATOM 792 N N . ARG A 1 98 ? -26.329 -2.436 2.775 1.00 53.38 98 ARG A N 1
ATOM 793 C CA . ARG A 1 98 ? -27.491 -1.961 2.018 1.00 53.38 98 ARG A CA 1
ATOM 794 C C . ARG A 1 98 ? -28.083 -3.134 1.243 1.00 53.38 98 ARG A C 1
ATOM 796 O O . ARG A 1 98 ? -27.917 -3.233 0.031 1.00 53.38 98 ARG A O 1
ATOM 803 N N . SER A 1 99 ? -28.740 -4.049 1.950 1.00 55.03 99 SER A N 1
ATOM 804 C CA . SER A 1 99 ? -29.640 -4.996 1.294 1.00 55.03 99 SER A CA 1
ATOM 805 C C . SER A 1 99 ? -30.682 -4.204 0.492 1.00 55.03 99 SER A C 1
ATOM 807 O O . SER A 1 99 ? -31.175 -3.190 0.997 1.00 55.03 99 SER A O 1
ATOM 809 N N . PRO A 1 100 ? -31.043 -4.631 -0.729 1.00 55.62 100 PRO A N 1
ATOM 810 C CA . PRO A 1 100 ? -32.266 -4.168 -1.368 1.00 55.62 100 PRO A CA 1
ATOM 811 C C . PRO A 1 100 ? -33.416 -4.447 -0.399 1.00 55.62 100 PRO A C 1
ATOM 813 O O . PRO A 1 100 ? -33.552 -5.574 0.080 1.00 55.62 100 PRO A O 1
ATOM 816 N N . SER A 1 101 ? -34.190 -3.421 -0.053 1.00 54.91 101 SER A N 1
ATOM 817 C CA . SER A 1 101 ? -35.429 -3.622 0.696 1.00 54.91 101 SER A CA 1
ATOM 818 C C . SER A 1 101 ? -36.315 -4.611 -0.080 1.00 54.91 101 SER A C 1
ATOM 820 O O . SER A 1 101 ? -36.437 -4.443 -1.295 1.00 54.91 101 SER A O 1
ATOM 822 N N . PRO A 1 102 ? -36.921 -5.632 0.555 1.00 62.53 102 PRO A N 1
ATOM 823 C CA . PRO A 1 102 ? -37.845 -6.549 -0.117 1.00 62.53 102 PRO A CA 1
ATOM 824 C C . PRO A 1 102 ? -39.202 -5.912 -0.467 1.00 62.53 102 PRO A C 1
ATOM 826 O O . PRO A 1 102 ? -40.015 -6.547 -1.135 1.00 62.53 102 PRO A O 1
ATOM 829 N N . ASP A 1 103 ? -39.455 -4.676 -0.037 1.00 52.06 103 ASP A N 1
ATOM 830 C CA . ASP A 1 103 ? -40.772 -4.043 -0.120 1.00 52.06 103 ASP A CA 1
ATOM 831 C C . ASP A 1 103 ? -40.929 -3.158 -1.362 1.00 52.06 103 ASP A C 1
ATOM 833 O O . ASP A 1 103 ? -41.127 -1.954 -1.249 1.00 52.06 103 ASP A O 1
ATOM 837 N N . ASP A 1 104 ? -40.860 -3.749 -2.555 1.00 46.81 104 ASP A N 1
ATOM 838 C CA . ASP A 1 104 ? -41.527 -3.155 -3.723 1.00 46.81 104 ASP A CA 1
ATOM 839 C C . ASP A 1 104 ? -41.979 -4.243 -4.705 1.00 46.81 104 ASP A C 1
ATOM 841 O O . ASP A 1 104 ? -41.481 -4.430 -5.816 1.00 46.81 104 ASP A O 1
ATOM 845 N N . THR A 1 105 ? -42.959 -5.021 -4.246 1.00 60.47 105 THR A N 1
ATOM 846 C CA . THR A 1 105 ? -43.791 -5.833 -5.131 1.00 60.47 105 THR A CA 1
ATOM 847 C C . THR A 1 105 ? -44.949 -4.961 -5.608 1.00 60.47 105 THR A C 1
ATOM 849 O O . THR A 1 105 ? -45.989 -4.943 -4.959 1.00 60.47 105 THR A O 1
ATOM 852 N N . SER A 1 106 ? -44.803 -4.226 -6.716 1.00 45.50 106 SER A N 1
ATOM 853 C CA . SER A 1 106 ? -45.960 -3.621 -7.397 1.00 45.50 106 SER A CA 1
ATOM 854 C C . SER A 1 106 ? -45.624 -3.057 -8.787 1.00 45.50 106 SER A C 1
ATOM 856 O O . SER A 1 106 ? -45.090 -1.963 -8.916 1.00 45.50 106 SER A O 1
ATOM 858 N N . MET A 1 107 ? -46.105 -3.786 -9.801 1.00 44.31 107 MET A N 1
ATOM 859 C CA . MET A 1 107 ? -46.712 -3.280 -11.046 1.00 44.31 107 MET A CA 1
ATOM 860 C C . MET A 1 107 ? -45.781 -2.753 -12.159 1.00 44.31 107 MET A C 1
ATOM 862 O O . MET A 1 107 ? -45.214 -1.673 -12.092 1.00 44.31 107 MET A O 1
ATOM 866 N N . THR A 1 108 ? -45.589 -3.558 -13.216 1.00 48.69 108 THR A N 1
ATOM 867 C CA . THR A 1 108 ? -46.167 -3.356 -14.573 1.00 48.69 108 THR A CA 1
ATOM 868 C C . THR A 1 108 ? -45.979 -1.930 -15.110 1.00 48.69 108 THR A C 1
ATOM 870 O O . THR A 1 108 ? -46.638 -1.002 -14.654 1.00 48.69 108 THR A O 1
ATOM 873 N N . SER A 1 109 ? -45.149 -1.688 -16.124 1.00 43.59 109 SER A N 1
ATOM 874 C CA . SER A 1 109 ? -45.533 -1.713 -17.553 1.00 43.59 109 SER A CA 1
ATOM 875 C C . SER A 1 109 ? -44.273 -1.378 -18.370 1.00 43.59 109 SER A C 1
ATOM 877 O O . SER A 1 109 ? -43.482 -0.543 -17.950 1.00 43.59 109 SER A O 1
ATOM 879 N N . LYS A 1 110 ? -43.907 -2.164 -19.387 1.00 48.03 110 LYS A N 1
ATOM 880 C CA . LYS A 1 110 ? -44.183 -1.908 -20.816 1.00 48.03 110 LYS A CA 1
ATOM 881 C C . LYS A 1 110 ? -43.824 -0.498 -21.314 1.00 48.03 110 LYS A C 1
ATOM 883 O O . LYS A 1 110 ? -44.435 0.472 -20.899 1.00 48.03 110 LYS A O 1
ATOM 888 N N . GLU A 1 111 ? -42.902 -0.503 -22.283 1.00 48.12 111 GLU A N 1
ATOM 889 C CA . GLU A 1 111 ? -42.714 0.446 -23.392 1.00 48.12 111 GLU A CA 1
ATOM 890 C C . GLU A 1 111 ? -42.597 1.939 -23.069 1.00 48.12 111 GLU A C 1
ATOM 892 O O . GLU A 1 111 ? -43.569 2.613 -22.753 1.00 48.12 111 GLU A O 1
ATOM 897 N N . SER A 1 112 ? -41.426 2.513 -23.347 1.00 44.53 112 SER A N 1
ATOM 898 C CA . SER A 1 112 ? -41.247 3.362 -24.539 1.00 44.53 112 SER A CA 1
ATOM 899 C C . SER A 1 112 ? -39.811 3.886 -24.612 1.00 44.53 112 SER A C 1
ATOM 901 O O . SER A 1 112 ? -39.270 4.453 -23.666 1.00 44.53 112 SER A O 1
ATOM 903 N N . GLU A 1 113 ? -39.187 3.675 -25.767 1.00 51.22 113 GLU A N 1
ATOM 904 C CA . GLU A 1 113 ? -37.988 4.390 -26.182 1.00 51.22 113 GLU A CA 1
ATOM 905 C C . GLU A 1 113 ? -38.379 5.851 -26.431 1.00 51.22 113 GLU A C 1
ATOM 907 O O . GLU A 1 113 ? -39.095 6.161 -27.381 1.00 51.22 113 GLU A O 1
ATOM 912 N N . SER A 1 114 ? -37.916 6.766 -25.582 1.00 44.84 114 SER A N 1
ATOM 913 C CA . SER A 1 114 ? -37.864 8.185 -25.930 1.00 44.84 114 SER A CA 1
ATOM 914 C C . SER A 1 114 ? -36.446 8.693 -25.715 1.00 44.84 114 SER A C 1
ATOM 916 O O . SER A 1 114 ? -36.026 9.040 -24.611 1.00 44.84 114 SER A O 1
ATOM 918 N N . GLU A 1 115 ? -35.711 8.690 -26.818 1.00 50.47 115 GLU A N 1
ATOM 919 C CA . GLU A 1 115 ? -34.403 9.289 -27.021 1.00 50.47 115 GLU A CA 1
ATOM 920 C C . GLU A 1 115 ? -34.501 10.814 -26.826 1.00 50.47 115 GLU A C 1
ATOM 922 O O . GLU A 1 115 ? -34.714 11.584 -27.764 1.00 50.47 115 GLU A O 1
ATOM 927 N N . MET A 1 116 ? -34.375 11.279 -25.582 1.00 42.09 116 MET A N 1
ATOM 928 C CA . MET A 1 116 ? -34.197 12.702 -25.302 1.00 42.09 116 MET A CA 1
ATOM 929 C C . MET A 1 116 ? -32.733 13.064 -25.540 1.00 42.09 116 MET A C 1
ATOM 931 O O . MET A 1 116 ? -31.870 12.901 -24.679 1.00 42.09 116 MET A O 1
ATOM 935 N N . LYS A 1 117 ? -32.462 13.565 -26.749 1.00 53.22 117 LYS A N 1
ATOM 936 C CA . LYS A 1 117 ? -31.250 14.311 -27.098 1.00 53.22 117 LYS A CA 1
ATOM 937 C C . LYS A 1 117 ? -31.129 15.531 -26.180 1.00 53.22 117 LYS A C 1
ATOM 939 O O . LYS A 1 117 ? -31.631 16.605 -26.502 1.00 53.22 117 LYS A O 1
ATOM 944 N N . SER A 1 118 ? -30.469 15.373 -25.035 1.00 49.94 118 SER A N 1
ATOM 945 C CA . SER A 1 118 ? -30.063 16.505 -24.203 1.00 49.94 118 SER A CA 1
ATOM 946 C C . SER A 1 118 ? -28.970 17.272 -24.943 1.00 49.94 118 SER A C 1
ATOM 948 O O . SER A 1 118 ? -27.868 16.763 -25.168 1.00 49.94 118 SER A O 1
ATOM 950 N N . SER A 1 119 ? -29.317 18.481 -25.370 1.00 55.75 119 SER A N 1
ATOM 951 C CA . SER A 1 119 ? -28.429 19.413 -26.050 1.00 55.75 119 SER A CA 1
ATOM 952 C C . SER A 1 119 ? -27.195 19.717 -25.175 1.00 55.75 119 SER A C 1
ATOM 954 O O . SER A 1 119 ? -27.349 19.884 -23.964 1.00 55.75 119 SER A O 1
ATOM 956 N N . PRO A 1 120 ? -25.969 19.828 -25.725 1.00 55.47 120 PRO A N 1
ATOM 957 C CA . PRO A 1 120 ? -24.732 19.977 -24.939 1.00 55.47 120 PRO A CA 1
ATOM 958 C C . PRO A 1 120 ? -24.611 21.283 -24.135 1.00 55.47 120 PRO A C 1
ATOM 960 O O . PRO A 1 120 ? -23.579 21.523 -23.507 1.00 55.47 120 PRO A O 1
ATOM 963 N N . HIS A 1 121 ? -25.618 22.154 -24.185 1.00 53.38 121 HIS A N 1
ATOM 964 C CA . HIS A 1 121 ? -25.568 23.499 -23.621 1.00 53.38 121 HIS A CA 1
ATOM 965 C C . HIS A 1 121 ? -25.951 23.573 -22.135 1.00 53.38 121 HIS A C 1
ATOM 967 O O . HIS A 1 121 ? -25.604 24.559 -21.492 1.00 53.38 121 HIS A O 1
ATOM 973 N N . ASP A 1 122 ? -26.563 22.529 -21.566 1.00 54.34 122 ASP A N 1
ATOM 974 C CA . ASP A 1 122 ? -27.094 22.585 -20.191 1.00 54.34 122 ASP A CA 1
ATOM 975 C C . ASP A 1 122 ? -26.138 22.034 -19.122 1.00 54.34 122 ASP A C 1
ATOM 977 O O . ASP A 1 122 ? -26.416 22.091 -17.926 1.00 54.34 122 ASP A O 1
ATOM 981 N N . THR A 1 123 ? -24.976 21.509 -19.521 1.00 67.31 123 THR A N 1
ATOM 982 C CA . THR A 1 123 ? -23.958 21.045 -18.566 1.00 67.31 123 THR A CA 1
ATOM 983 C C . THR A 1 123 ? -22.886 22.117 -18.382 1.00 67.31 123 THR A C 1
ATOM 985 O O . THR A 1 123 ? -22.361 22.644 -19.360 1.00 67.31 123 THR A O 1
ATOM 988 N N . VAL A 1 124 ? -22.484 22.388 -17.134 1.00 69.62 124 VAL A N 1
ATOM 989 C CA . VAL A 1 124 ? -21.399 23.333 -16.774 1.00 69.62 124 VAL A CA 1
ATOM 990 C C . VAL A 1 124 ? -20.119 23.087 -17.590 1.00 69.62 124 VAL A C 1
ATOM 992 O O . VAL A 1 124 ? -19.428 24.023 -17.991 1.00 69.62 124 VAL A O 1
ATOM 995 N N . LEU A 1 125 ? -19.836 21.820 -17.905 1.00 71.00 125 LEU A N 1
ATOM 996 C CA . LEU A 1 125 ? -18.714 21.419 -18.751 1.00 71.00 125 LEU A CA 1
ATOM 997 C C . LEU A 1 125 ? -18.870 21.881 -20.214 1.00 71.00 125 LEU A C 1
ATOM 999 O O . LEU A 1 125 ? -17.895 22.302 -20.833 1.00 71.00 125 LEU A O 1
ATOM 1003 N N . GLY A 1 126 ? -20.093 21.862 -20.752 1.00 70.19 126 GLY A N 1
ATOM 1004 C CA . GLY A 1 126 ? -20.413 22.362 -22.091 1.00 70.19 126 GLY A CA 1
ATOM 1005 C C . GLY A 1 126 ? -20.181 23.868 -22.220 1.00 70.19 126 GLY A C 1
ATOM 1006 O O . GLY A 1 126 ? -19.567 24.315 -23.191 1.00 70.19 126 GLY A O 1
ATOM 1007 N N . ALA A 1 127 ? -20.558 24.642 -21.197 1.00 71.56 127 ALA A N 1
ATOM 1008 C CA . ALA A 1 127 ? -20.297 26.082 -21.142 1.00 71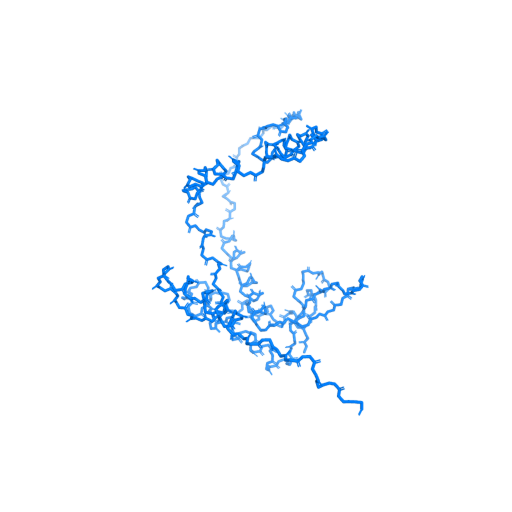.56 127 ALA A CA 1
ATOM 1009 C C . ALA A 1 127 ? -18.788 26.408 -21.093 1.00 71.56 127 ALA A C 1
ATOM 1011 O O . ALA A 1 127 ? -18.330 27.342 -21.756 1.00 71.56 127 ALA A O 1
ATOM 1012 N N . LEU A 1 128 ? -17.996 25.612 -20.364 1.00 73.69 128 LEU A N 1
ATOM 1013 C CA . LEU A 1 128 ? -16.534 25.749 -20.290 1.00 73.69 128 LEU A CA 1
ATOM 1014 C C . LEU A 1 128 ? -15.851 25.499 -21.641 1.00 73.69 128 LEU A C 1
ATOM 1016 O O . LEU A 1 128 ? -14.998 26.286 -22.056 1.00 73.69 128 LEU A O 1
ATOM 1020 N N . ILE A 1 129 ? -16.267 24.453 -22.360 1.00 76.75 129 ILE A N 1
ATOM 1021 C CA . ILE A 1 129 ? -15.721 24.122 -23.685 1.00 76.75 129 ILE A CA 1
ATOM 1022 C C . ILE A 1 129 ? -16.042 25.229 -24.703 1.00 76.75 129 ILE A C 1
ATOM 1024 O O . ILE A 1 129 ? -15.185 25.600 -25.509 1.00 76.75 129 ILE A O 1
ATOM 1028 N N . LEU A 1 130 ? -17.250 25.798 -24.649 1.00 73.50 130 LEU A N 1
ATOM 1029 C CA . LEU A 1 130 ? -17.655 26.916 -25.508 1.00 73.50 130 LEU A CA 1
ATOM 1030 C C . LEU A 1 130 ? -16.857 28.189 -25.206 1.00 73.50 130 LEU A C 1
ATOM 1032 O O . LEU A 1 130 ? -16.362 28.837 -26.130 1.00 73.50 130 LEU A O 1
ATOM 1036 N N . LYS A 1 131 ? -16.650 28.501 -23.921 1.00 75.62 131 LYS A N 1
ATOM 1037 C CA . LYS A 1 131 ? -15.832 29.644 -23.491 1.00 75.62 131 LYS A CA 1
ATOM 1038 C C . LYS A 1 131 ? -14.382 29.517 -23.966 1.00 75.62 131 LYS A C 1
ATOM 1040 O O . LYS A 1 131 ? -13.802 30.498 -24.425 1.00 75.62 131 LYS A O 1
ATOM 1045 N N . GLN A 1 132 ? -13.811 28.314 -23.910 1.00 77.62 132 GLN A N 1
ATOM 1046 C CA . GLN A 1 132 ? -12.441 28.082 -24.363 1.00 77.62 132 GLN A CA 1
ATOM 1047 C C . GLN A 1 132 ? -12.298 28.209 -25.886 1.00 77.62 132 GLN A C 1
ATOM 1049 O O . GLN A 1 132 ? -11.334 28.815 -26.353 1.00 77.62 132 GLN A O 1
ATOM 1054 N N . LYS A 1 133 ? -13.280 27.736 -26.667 1.00 75.06 133 LYS A N 1
ATOM 1055 C CA . LYS A 1 133 ? -13.310 27.970 -28.123 1.00 75.06 133 LYS A CA 1
ATOM 1056 C C . LYS A 1 133 ? -13.406 29.457 -28.471 1.00 75.06 133 LYS A C 1
ATOM 1058 O O . LYS A 1 133 ? -12.721 29.912 -29.381 1.00 75.06 133 LYS A O 1
ATOM 1063 N N . MET A 1 134 ? -14.208 30.213 -27.724 1.00 72.88 134 MET A N 1
ATOM 1064 C CA . MET A 1 134 ? -14.387 31.646 -27.955 1.00 72.88 134 MET A CA 1
ATOM 1065 C C . MET A 1 134 ? -13.105 32.445 -27.661 1.00 72.88 134 MET A C 1
ATOM 1067 O O . MET A 1 134 ? -12.751 33.333 -28.433 1.00 72.88 134 MET A O 1
ATOM 1071 N N . LEU A 1 135 ? -12.358 32.079 -26.613 1.00 72.25 135 LEU A N 1
ATOM 1072 C CA . LEU A 1 135 ? -11.062 32.694 -26.296 1.00 72.25 135 LEU A CA 1
ATOM 1073 C C . LEU A 1 135 ? -10.008 32.445 -27.380 1.00 72.25 135 LEU A C 1
ATOM 1075 O O . LEU A 1 135 ? -9.303 33.376 -27.755 1.00 72.25 135 LEU A O 1
ATOM 1079 N N . MET A 1 136 ? -9.933 31.230 -27.932 1.00 71.38 136 MET A N 1
ATOM 1080 C CA . MET A 1 136 ? -8.963 30.943 -29.000 1.00 71.38 136 MET A CA 1
ATOM 1081 C C . MET A 1 136 ? -9.323 31.617 -30.332 1.00 71.38 136 MET A C 1
ATOM 1083 O O . MET A 1 136 ? -8.433 31.946 -31.108 1.00 71.38 136 MET A O 1
ATOM 1087 N N . SER A 1 137 ? -10.607 31.895 -30.587 1.00 65.44 137 SER A N 1
ATOM 1088 C CA . SER A 1 137 ? -11.022 32.632 -31.792 1.00 65.44 137 SER A CA 1
ATOM 1089 C C . SER A 1 137 ? -10.696 34.134 -31.759 1.00 65.44 137 SER A C 1
ATOM 1091 O O . SER A 1 137 ? -10.705 34.775 -32.803 1.00 65.44 137 SER A O 1
ATOM 1093 N N . GLN A 1 138 ? -10.380 34.708 -30.589 1.00 54.78 138 GLN A N 1
ATOM 1094 C CA . GLN A 1 138 ? -10.019 36.130 -30.464 1.00 54.78 138 GLN A CA 1
ATOM 1095 C C . GLN A 1 138 ? -8.514 36.401 -30.616 1.00 54.78 138 GLN A C 1
ATOM 1097 O O . GLN A 1 138 ? -8.110 37.557 -30.713 1.00 54.78 138 GLN A O 1
ATOM 1102 N N . THR A 1 139 ? -7.675 35.365 -30.691 1.00 52.44 139 THR A N 1
ATOM 1103 C CA . THR A 1 139 ? -6.218 35.513 -30.856 1.00 52.44 139 THR A CA 1
ATOM 1104 C C . THR A 1 139 ? -5.743 35.559 -32.311 1.00 52.44 139 THR A C 1
ATOM 1106 O O . THR A 1 139 ? -4.555 35.748 -32.545 1.00 52.44 139 THR A O 1
ATOM 1109 N N . GLU A 1 140 ? -6.638 35.460 -33.298 1.00 49.50 140 GLU A N 1
ATOM 1110 C CA . GLU A 1 140 ? -6.267 35.477 -34.727 1.00 49.50 140 GLU A CA 1
ATOM 1111 C C . GLU A 1 140 ? -6.564 36.810 -35.438 1.00 49.50 140 GLU A C 1
ATOM 1113 O O . GLU A 1 140 ? -6.589 36.891 -36.664 1.00 49.50 140 GLU A O 1
ATOM 1118 N N . SER A 1 141 ? -6.761 37.905 -34.702 1.00 52.44 141 SER A N 1
ATOM 1119 C CA . SER A 1 141 ? -6.927 39.236 -35.304 1.00 52.44 141 SER A CA 1
ATOM 1120 C C . SER A 1 141 ? -6.218 40.323 -34.504 1.00 52.44 141 SER A C 1
ATOM 1122 O O . SER A 1 141 ? -6.843 41.227 -33.968 1.00 52.44 141 SER A O 1
ATOM 1124 N N . SER A 1 142 ? -4.889 40.245 -34.431 1.00 46.62 142 SER A N 1
ATOM 1125 C CA . SER A 1 142 ? -4.048 41.423 -34.198 1.00 46.62 142 SER A CA 1
ATOM 1126 C C . SER A 1 142 ? -2.622 41.146 -34.667 1.00 46.62 142 SER A C 1
ATOM 1128 O O . SER A 1 142 ? -1.731 40.788 -33.904 1.00 46.62 142 SER A O 1
ATOM 1130 N N . ALA A 1 143 ? -2.425 41.289 -35.973 1.00 52.50 143 ALA A N 1
ATOM 1131 C CA . ALA A 1 143 ? -1.123 41.552 -36.556 1.00 52.50 143 ALA A CA 1
ATOM 1132 C C . ALA A 1 143 ? -1.003 43.067 -36.765 1.00 52.50 143 ALA A C 1
ATOM 1134 O O . ALA A 1 143 ? -1.090 43.524 -37.895 1.00 52.50 143 ALA A O 1
ATOM 1135 N N . PHE A 1 144 ? -0.865 43.853 -35.693 1.00 42.84 144 PHE A N 1
ATOM 1136 C CA . PHE A 1 144 ? -0.437 45.253 -35.780 1.00 42.84 144 PHE A CA 1
ATOM 1137 C C . PHE A 1 144 ? 0.217 45.719 -34.475 1.00 42.84 144 PHE A C 1
ATOM 1139 O O . PHE A 1 144 ? -0.366 45.601 -33.405 1.00 42.84 144 PHE A O 1
ATOM 1146 N N . GLY A 1 145 ? 1.404 46.316 -34.616 1.00 40.75 145 GLY A N 1
ATOM 1147 C CA . GLY A 1 145 ? 1.884 47.393 -33.749 1.00 40.75 145 GLY A CA 1
ATOM 1148 C C . GLY A 1 145 ? 2.474 46.991 -32.402 1.00 40.75 145 GLY A C 1
ATOM 1149 O O . GLY A 1 145 ? 1.781 46.903 -31.397 1.00 40.75 145 GLY A O 1
ATOM 1150 N N . ILE A 1 146 ? 3.800 46.869 -32.373 1.00 52.81 146 ILE A N 1
ATOM 1151 C CA . ILE A 1 146 ? 4.613 47.106 -31.174 1.00 52.81 146 ILE A CA 1
ATOM 1152 C C . ILE A 1 146 ? 4.264 48.510 -30.650 1.00 52.81 146 ILE A C 1
ATOM 1154 O O . ILE A 1 146 ? 4.131 49.414 -31.471 1.00 52.81 146 ILE A O 1
ATOM 1158 N N . GLN A 1 147 ? 4.200 48.668 -29.318 1.00 51.50 147 GLN A N 1
ATOM 1159 C CA . GLN A 1 147 ? 4.079 49.932 -28.562 1.00 51.50 147 GLN A CA 1
ATOM 1160 C C . GLN A 1 147 ? 2.690 50.246 -27.975 1.00 51.50 147 GLN A C 1
ATOM 1162 O O . GLN A 1 147 ? 2.086 51.252 -28.304 1.00 51.50 147 GLN A O 1
ATOM 1167 N N . ASP A 1 148 ? 2.212 49.395 -27.061 1.00 50.47 148 ASP A N 1
ATOM 1168 C CA . ASP A 1 148 ? 1.603 49.846 -25.793 1.00 50.47 148 ASP A CA 1
ATOM 1169 C C . ASP A 1 148 ? 1.294 48.637 -24.899 1.00 50.47 148 ASP A C 1
ATOM 1171 O O . ASP A 1 148 ? 0.207 48.062 -24.904 1.00 50.47 148 ASP A O 1
ATOM 1175 N N . GLN A 1 149 ? 2.301 48.196 -24.141 1.00 49.38 149 GLN A N 1
ATOM 1176 C CA . GLN A 1 149 ? 2.230 46.987 -23.310 1.00 49.38 149 GLN A CA 1
ATOM 1177 C C . GLN A 1 149 ? 2.422 47.276 -21.813 1.00 49.38 149 GLN A C 1
ATOM 1179 O O . GLN A 1 149 ? 2.884 46.412 -21.075 1.00 49.38 149 GLN A O 1
ATOM 1184 N N . GLN A 1 150 ? 2.076 48.482 -21.346 1.00 50.12 150 GLN A N 1
ATOM 1185 C CA . GLN A 1 150 ? 2.241 48.855 -19.931 1.00 50.12 150 GLN A CA 1
ATOM 1186 C C . GLN A 1 150 ? 0.965 49.306 -19.207 1.00 50.12 150 GLN A C 1
ATOM 1188 O O . GLN A 1 150 ? 1.041 49.600 -18.023 1.00 50.12 150 GLN A O 1
ATOM 1193 N N . HIS A 1 151 ? -0.213 49.296 -19.843 1.00 44.44 151 HIS A N 1
ATOM 1194 C CA . HIS A 1 151 ? -1.440 49.778 -19.182 1.00 44.44 151 HIS A CA 1
ATOM 1195 C C . HIS A 1 151 ? -2.571 48.743 -19.027 1.00 44.44 151 HIS A C 1
ATOM 1197 O O . HIS A 1 151 ? -3.647 49.076 -18.532 1.00 44.44 151 HIS A O 1
ATOM 1203 N N . LEU A 1 152 ? -2.342 47.479 -19.410 1.00 42.66 152 LEU A N 1
ATOM 1204 C CA . LEU A 1 152 ? -3.354 46.409 -19.349 1.00 42.66 152 LEU A CA 1
ATOM 1205 C C . LEU A 1 152 ? -3.113 45.351 -18.256 1.00 42.66 152 LEU A C 1
ATOM 1207 O O . LEU A 1 152 ? -3.996 44.522 -18.032 1.00 42.66 152 LEU A O 1
ATOM 1211 N N . SER A 1 153 ? -1.984 45.379 -17.533 1.00 44.66 153 SER A N 1
ATOM 1212 C CA . SER A 1 153 ? -1.737 44.436 -16.425 1.00 44.66 153 SER A CA 1
ATOM 1213 C C . SER A 1 153 ? -2.601 44.711 -15.192 1.00 44.66 153 SER A C 1
ATOM 1215 O O . SER A 1 153 ? -2.961 43.778 -14.476 1.00 44.66 153 SER A O 1
ATOM 1217 N N . ASP A 1 154 ? -3.003 45.963 -14.969 1.00 39.25 154 ASP A N 1
ATOM 1218 C CA . ASP A 1 154 ? -3.639 46.357 -13.705 1.00 39.25 154 ASP A CA 1
ATOM 1219 C C . ASP A 1 154 ? -5.144 46.066 -13.660 1.00 39.25 154 ASP A C 1
ATOM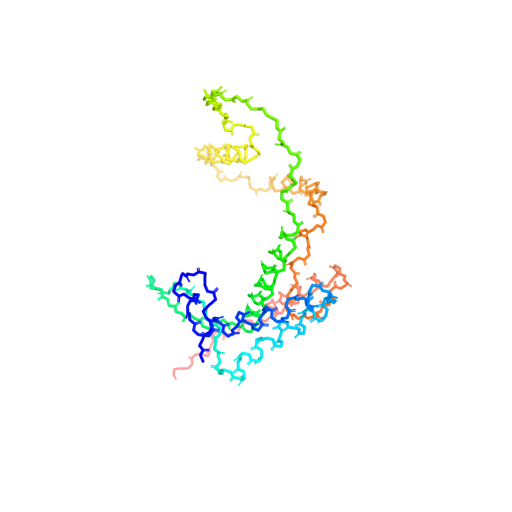 1221 O O . ASP A 1 154 ? -5.736 45.981 -12.584 1.00 39.25 154 ASP A O 1
ATOM 1225 N N . MET A 1 155 ? -5.775 45.813 -14.811 1.00 43.03 155 MET A N 1
ATOM 1226 C CA . MET A 1 155 ? -7.191 45.436 -14.854 1.00 43.03 155 MET A CA 1
ATOM 1227 C C . MET A 1 155 ? -7.417 43.927 -14.648 1.00 43.03 155 MET A C 1
ATOM 1229 O O . MET A 1 155 ? -8.498 43.522 -14.220 1.00 43.03 155 MET A O 1
ATOM 1233 N N . TYR A 1 156 ? -6.406 43.086 -14.901 1.00 45.62 156 TYR A N 1
ATOM 1234 C CA . TYR A 1 156 ? -6.538 41.625 -14.815 1.00 45.62 156 TYR A CA 1
ATOM 1235 C C . TYR A 1 156 ? -6.299 41.043 -13.415 1.00 45.62 156 TYR A C 1
ATOM 1237 O O . TYR A 1 156 ? -6.701 39.913 -13.165 1.00 45.62 156 TYR A O 1
ATOM 1245 N N . MET A 1 157 ? -5.746 41.811 -12.470 1.00 43.53 157 MET A N 1
ATOM 1246 C CA . MET A 1 157 ? -5.463 41.308 -11.113 1.00 43.53 157 MET A CA 1
ATOM 1247 C C . MET A 1 157 ? -6.548 41.640 -10.073 1.00 43.53 157 MET A C 1
ATOM 1249 O O . MET A 1 157 ? -6.451 41.210 -8.924 1.00 43.53 157 MET A O 1
ATOM 1253 N N . SER A 1 158 ? -7.600 42.380 -10.445 1.00 45.31 158 SER A N 1
ATOM 1254 C CA . SER A 1 158 ? -8.621 42.840 -9.484 1.00 45.31 158 SER A CA 1
ATOM 1255 C C . SER A 1 158 ? -9.892 41.983 -9.433 1.00 45.31 158 SER A C 1
ATOM 1257 O O . SER A 1 158 ? -10.776 42.249 -8.624 1.00 45.31 158 SER A O 1
ATOM 1259 N N . ARG A 1 159 ? -10.004 40.934 -10.260 1.00 44.16 159 ARG A N 1
ATOM 1260 C CA . ARG A 1 159 ? -11.250 40.153 -10.392 1.00 44.16 159 ARG A CA 1
ATOM 1261 C C . ARG A 1 159 ? -11.182 38.704 -9.894 1.00 44.16 159 ARG A C 1
ATOM 1263 O O . ARG A 1 159 ? -12.159 37.978 -10.035 1.00 44.16 159 ARG A O 1
ATOM 1270 N N . ASP A 1 160 ? -10.081 38.325 -9.242 1.00 42.72 160 ASP A N 1
ATOM 1271 C CA . ASP A 1 160 ? -9.865 36.974 -8.694 1.00 42.72 160 ASP A CA 1
ATOM 1272 C C . ASP A 1 160 ? -9.999 36.877 -7.164 1.00 42.72 160 ASP A C 1
ATOM 1274 O O . ASP A 1 160 ? -9.785 35.812 -6.581 1.00 42.72 160 ASP A O 1
ATOM 1278 N N . LYS A 1 161 ? -10.402 37.953 -6.475 1.00 46.03 161 LYS A N 1
ATOM 1279 C CA . LYS A 1 161 ? -10.587 37.905 -5.012 1.00 46.03 161 LYS A CA 1
ATOM 1280 C C . LYS A 1 161 ? -11.880 37.212 -4.566 1.00 46.03 161 LYS A C 1
ATOM 1282 O O . LYS A 1 161 ? -11.924 36.717 -3.443 1.00 46.03 161 LYS A O 1
ATOM 1287 N N . ASP A 1 162 ? -12.863 37.059 -5.452 1.00 49.34 162 ASP A N 1
ATOM 1288 C CA . ASP A 1 162 ? -14.188 36.540 -5.074 1.00 49.34 162 ASP A CA 1
ATOM 1289 C C . ASP A 1 162 ? -14.407 35.051 -5.407 1.00 49.34 162 ASP A C 1
ATOM 1291 O O . ASP A 1 162 ? -15.348 34.434 -4.911 1.00 49.34 162 ASP A O 1
ATOM 1295 N N . LEU A 1 163 ? -13.519 34.413 -6.182 1.00 47.06 163 LEU A N 1
ATOM 1296 C CA . LEU A 1 163 ? -13.660 32.992 -6.555 1.00 47.06 163 LEU A CA 1
ATOM 1297 C C . LEU A 1 163 ? -13.061 32.010 -5.534 1.00 47.06 163 LEU A C 1
ATOM 1299 O O . LEU A 1 163 ? -13.356 30.815 -5.572 1.00 47.06 163 LEU A O 1
ATOM 1303 N N . LEU A 1 164 ? -12.299 32.500 -4.552 1.00 48.62 164 LEU A N 1
ATOM 1304 C CA . LEU A 1 164 ? -11.808 31.688 -3.431 1.00 48.62 164 LEU A CA 1
ATOM 1305 C C . LEU A 1 164 ? -12.856 31.490 -2.320 1.00 48.62 164 LEU A C 1
ATOM 1307 O O . LEU A 1 164 ? -12.561 30.801 -1.344 1.00 48.62 164 LEU A O 1
ATOM 1311 N N . GLY A 1 165 ? -14.067 32.040 -2.454 1.00 45.91 165 GLY A N 1
ATOM 1312 C CA . GLY A 1 165 ? -15.179 31.828 -1.516 1.00 45.91 165 GLY A CA 1
ATOM 1313 C C . GLY A 1 165 ? -16.045 30.592 -1.800 1.00 45.91 165 GLY A C 1
ATOM 1314 O O . GLY A 1 165 ? -16.815 30.190 -0.935 1.00 45.91 165 GLY A O 1
ATOM 1315 N N . LEU A 1 166 ? -15.919 29.971 -2.982 1.00 46.41 166 LEU A N 1
ATOM 1316 C CA . LEU A 1 166 ? -16.820 28.897 -3.444 1.00 46.41 166 LEU A CA 1
ATOM 1317 C C . LEU A 1 166 ? -16.187 27.498 -3.501 1.00 46.41 166 LEU A C 1
ATOM 1319 O O . LEU A 1 166 ? -16.872 26.523 -3.806 1.00 46.41 166 LEU A O 1
ATOM 1323 N N . LEU A 1 167 ? -14.905 27.362 -3.153 1.00 41.47 167 LEU A N 1
ATOM 1324 C CA . LEU A 1 167 ? -14.314 26.050 -2.892 1.00 41.47 167 LEU A CA 1
ATOM 1325 C C . LEU A 1 167 ? -14.701 25.605 -1.480 1.00 41.47 167 LEU A C 1
ATOM 1327 O O . LEU A 1 167 ? -14.157 26.112 -0.495 1.00 41.47 167 LEU A O 1
ATOM 1331 N N . SER A 1 168 ? -15.640 24.656 -1.423 1.00 49.19 168 SER A N 1
ATOM 1332 C CA . SER A 1 168 ? -15.959 23.814 -0.266 1.00 49.19 168 SER A CA 1
ATOM 1333 C C . SER A 1 168 ? -14.700 23.479 0.542 1.00 49.19 168 SER A C 1
ATOM 1335 O O . SER A 1 168 ? -13.678 23.085 -0.026 1.00 49.19 168 SER A O 1
ATOM 1337 N N . SER A 1 169 ? -14.782 23.608 1.871 1.00 49.66 169 SER A N 1
ATOM 1338 C CA . SER A 1 169 ? -13.706 23.384 2.857 1.00 49.66 169 SER A CA 1
ATOM 1339 C C . SER A 1 169 ? -12.980 22.030 2.777 1.00 49.66 169 SER A C 1
ATOM 1341 O O . SER A 1 169 ? -12.078 21.786 3.570 1.00 49.66 169 SER A O 1
ATOM 1343 N N . VAL A 1 170 ? -13.341 21.140 1.853 1.00 48.06 170 VAL A N 1
ATOM 1344 C CA . VAL A 1 170 ? -12.813 19.774 1.758 1.00 48.06 170 VAL A CA 1
ATOM 1345 C C . VAL A 1 170 ? -11.571 19.662 0.860 1.00 48.06 170 VAL A C 1
ATOM 1347 O O . VAL A 1 170 ? -10.789 18.731 1.034 1.00 48.06 170 VAL A O 1
ATOM 1350 N N . GLU A 1 171 ? -11.315 20.607 -0.050 1.00 47.47 171 GLU A N 1
ATOM 1351 C CA . GLU A 1 171 ? -10.242 20.441 -1.055 1.00 47.47 171 GLU A CA 1
ATOM 1352 C C . GLU A 1 171 ? -9.005 21.329 -0.853 1.00 47.47 171 GLU A C 1
ATOM 1354 O O . GLU A 1 171 ? -8.063 21.260 -1.639 1.00 47.47 171 GLU A O 1
ATOM 1359 N N . ARG A 1 172 ? -8.938 22.122 0.225 1.00 43.62 172 ARG A N 1
ATOM 1360 C CA . ARG A 1 172 ? -7.835 23.083 0.427 1.00 43.62 172 ARG A CA 1
ATOM 1361 C C . ARG A 1 172 ? -6.694 22.624 1.346 1.00 43.62 172 ARG A C 1
ATOM 1363 O O . ARG A 1 172 ? -5.851 23.441 1.691 1.00 43.62 172 ARG A O 1
ATOM 1370 N N . GLU A 1 173 ? -6.624 21.342 1.715 1.00 43.28 173 GLU A N 1
ATOM 1371 C CA . GLU A 1 173 ? -5.667 20.862 2.735 1.00 43.28 173 GLU A CA 1
ATOM 1372 C C . GLU A 1 173 ? -4.700 19.743 2.292 1.00 43.28 173 GLU A C 1
ATOM 1374 O O . GLU A 1 173 ? -4.027 19.138 3.125 1.00 43.28 173 GLU A O 1
ATOM 1379 N N . PHE A 1 174 ? -4.572 19.465 0.988 1.00 43.56 174 PHE A N 1
ATOM 1380 C CA . PHE A 1 174 ? -3.694 18.391 0.482 1.00 43.56 174 PHE A CA 1
ATOM 1381 C C . PHE A 1 174 ? -2.442 18.860 -0.278 1.00 43.56 174 PHE A C 1
ATOM 1383 O O . PHE A 1 174 ? -1.876 18.103 -1.063 1.00 43.56 174 PHE A O 1
ATOM 1390 N N . LEU A 1 175 ? -1.935 20.054 0.037 1.00 39.31 175 LEU A N 1
ATOM 1391 C CA . LEU A 1 175 ? -0.501 20.345 -0.070 1.00 39.31 175 LEU A CA 1
ATOM 1392 C C . LEU A 1 175 ? 0.106 20.307 1.338 1.00 39.31 175 LEU A C 1
ATOM 1394 O O . LEU A 1 175 ? 0.283 21.330 1.990 1.00 39.31 175 LEU A O 1
ATOM 1398 N N . ILE A 1 176 ? 0.389 19.101 1.833 1.00 40.88 176 ILE A N 1
ATOM 1399 C CA . ILE A 1 176 ? 1.251 18.906 3.002 1.00 40.88 176 ILE A CA 1
ATOM 1400 C C . ILE A 1 176 ? 2.372 17.965 2.565 1.00 40.88 176 ILE A C 1
ATOM 1402 O O . ILE A 1 176 ? 2.175 16.758 2.409 1.00 40.88 176 ILE A O 1
ATOM 1406 N N . GLU A 1 177 ? 3.534 18.562 2.316 1.00 46.16 177 GLU A N 1
ATOM 1407 C CA . GLU A 1 177 ? 4.810 17.897 2.065 1.00 46.16 177 GLU A CA 1
ATOM 1408 C C . GLU A 1 177 ? 5.259 17.028 3.261 1.00 46.16 177 GLU A C 1
ATOM 1410 O O . GLU A 1 177 ? 4.775 17.190 4.384 1.00 46.16 177 GLU A O 1
ATOM 1415 N N . PRO A 1 178 ? 6.176 16.061 3.058 1.00 42.31 178 PRO A N 1
ATOM 1416 C CA . PRO A 1 178 ? 6.403 14.966 4.002 1.00 42.31 178 PRO A CA 1
ATOM 1417 C C . PRO A 1 178 ? 7.273 15.336 5.215 1.00 42.31 178 PRO A C 1
ATOM 1419 O O . PRO A 1 178 ? 7.546 14.466 6.046 1.00 42.31 178 PRO A O 1
ATOM 1422 N N . PHE A 1 179 ? 7.686 16.594 5.357 1.00 41.66 179 PHE A N 1
ATOM 1423 C CA . PHE A 1 179 ? 8.457 17.069 6.501 1.00 41.66 179 PHE A CA 1
ATOM 1424 C C . PHE A 1 179 ? 7.536 17.889 7.395 1.00 41.66 179 PHE A C 1
ATOM 1426 O O . PHE A 1 179 ? 7.053 18.939 6.997 1.00 41.66 179 PHE A O 1
ATOM 1433 N N . GLY A 1 180 ? 7.243 17.373 8.589 1.00 43.81 180 GLY A N 1
ATOM 1434 C CA . GLY A 1 180 ? 6.296 17.948 9.545 1.00 43.81 180 GLY A CA 1
ATOM 1435 C C . GLY A 1 180 ? 6.728 19.289 10.142 1.00 43.81 180 GLY A C 1
ATOM 1436 O O . GLY A 1 180 ? 6.908 19.381 11.353 1.00 43.81 180 GLY A O 1
ATOM 1437 N N . VAL A 1 181 ? 6.842 20.324 9.315 1.00 41.88 181 VAL A N 1
ATOM 1438 C CA . VAL A 1 181 ? 6.966 21.718 9.730 1.00 41.88 181 VAL A CA 1
ATOM 1439 C C . VAL A 1 181 ? 5.577 22.337 9.618 1.00 41.88 181 VAL A C 1
ATOM 1441 O O . VAL A 1 181 ? 5.027 22.490 8.530 1.00 41.88 181 VAL A O 1
ATOM 1444 N N . ARG A 1 182 ? 4.965 22.651 10.763 1.00 45.22 182 ARG A N 1
ATOM 1445 C CA . ARG A 1 182 ? 3.778 23.508 10.789 1.00 45.22 182 ARG A CA 1
ATOM 1446 C C . ARG A 1 182 ? 4.247 24.931 10.498 1.00 45.22 182 ARG A C 1
ATOM 1448 O O . ARG A 1 182 ? 4.862 25.547 11.362 1.00 45.22 182 ARG A O 1
ATOM 1455 N N . TYR A 1 183 ? 3.979 25.429 9.296 1.00 46.06 183 TYR A N 1
ATOM 1456 C CA . TYR A 1 183 ? 4.116 26.852 8.999 1.00 46.06 183 TYR A CA 1
ATOM 1457 C C . TYR A 1 183 ? 2.900 27.577 9.567 1.00 46.06 183 TYR A C 1
ATOM 1459 O O . TYR A 1 183 ? 1.860 27.673 8.924 1.00 46.06 183 TYR A O 1
ATOM 1467 N N . ASP A 1 184 ? 3.027 28.037 10.806 1.00 51.56 184 ASP A N 1
ATOM 1468 C CA . ASP A 1 184 ? 2.026 28.863 11.475 1.00 51.56 184 ASP A CA 1
ATOM 1469 C C . ASP A 1 184 ? 2.454 30.336 11.357 1.00 51.56 184 ASP A C 1
ATOM 1471 O O . ASP A 1 184 ? 2.985 30.915 12.296 1.00 51.56 184 ASP A O 1
ATOM 1475 N N . SER A 1 185 ? 2.381 30.893 10.140 1.00 51.62 185 SER A N 1
ATOM 1476 C CA . SER A 1 185 ? 2.284 32.336 9.830 1.00 51.62 185 SER A CA 1
ATOM 1477 C C . SER A 1 185 ? 2.612 32.595 8.350 1.00 51.62 185 SER A C 1
ATOM 1479 O O . SER A 1 185 ? 3.523 31.998 7.778 1.00 51.62 185 SER A O 1
ATOM 1481 N N . LYS A 1 186 ? 1.878 33.525 7.726 1.00 48.91 186 LYS A N 1
ATOM 1482 C CA . LYS A 1 186 ? 2.062 33.974 6.332 1.00 48.91 186 LYS A CA 1
ATOM 1483 C C . LYS A 1 186 ? 3.357 34.773 6.101 1.00 48.91 186 LYS A C 1
ATOM 1485 O O . LYS A 1 186 ? 3.704 35.016 4.948 1.00 48.91 186 LYS A O 1
ATOM 1490 N N . ASP A 1 187 ? 4.085 35.138 7.153 1.00 50.75 187 ASP A N 1
ATOM 1491 C CA . ASP A 1 187 ? 5.170 36.126 7.060 1.00 50.75 187 ASP A CA 1
ATOM 1492 C C . ASP A 1 187 ? 6.552 35.542 6.716 1.00 50.75 187 ASP A C 1
ATOM 1494 O O . ASP A 1 187 ? 7.492 36.287 6.443 1.00 50.75 187 ASP A O 1
ATOM 1498 N N . THR A 1 188 ? 6.721 34.216 6.693 1.00 50.62 188 THR A N 1
ATOM 1499 C CA . THR A 1 188 ? 8.063 33.614 6.547 1.00 50.62 188 THR A CA 1
ATOM 1500 C C . THR A 1 188 ? 8.463 33.323 5.098 1.00 50.62 188 THR A C 1
ATOM 1502 O O . THR A 1 188 ? 9.652 33.305 4.786 1.00 50.62 188 THR A O 1
ATOM 1505 N N . VAL A 1 189 ? 7.504 33.163 4.180 1.00 49.88 189 VAL A N 1
ATOM 1506 C CA . VAL A 1 189 ? 7.808 32.872 2.762 1.00 49.88 189 VAL A CA 1
ATOM 1507 C C . VAL A 1 189 ? 8.421 34.091 2.058 1.00 49.88 189 VAL A C 1
ATOM 1509 O O . VAL A 1 189 ? 9.258 33.938 1.172 1.00 49.88 189 VAL A O 1
ATOM 1512 N N . TYR A 1 190 ? 8.092 35.308 2.504 1.00 47.56 190 TYR A N 1
ATOM 1513 C CA . TYR A 1 190 ? 8.611 36.536 1.893 1.00 47.56 190 TYR A CA 1
ATOM 1514 C C . TYR A 1 190 ? 10.076 36.842 2.257 1.00 47.56 190 TYR A C 1
ATOM 1516 O O . TYR A 1 190 ? 10.743 37.585 1.539 1.00 47.56 190 TYR A O 1
ATOM 1524 N N . ASN A 1 191 ? 10.608 36.249 3.332 1.00 47.03 191 ASN A N 1
ATOM 1525 C CA . ASN A 1 191 ? 11.984 36.506 3.773 1.00 47.03 191 ASN A CA 1
ATOM 1526 C C . ASN A 1 191 ? 13.017 35.525 3.190 1.00 47.03 191 ASN A C 1
ATOM 1528 O O . ASN A 1 191 ? 14.176 35.907 3.058 1.00 47.03 191 ASN A O 1
ATOM 1532 N N . SER A 1 192 ? 12.626 34.316 2.763 1.00 46.81 192 SER A N 1
ATOM 1533 C CA . SER A 1 192 ? 13.578 33.370 2.144 1.00 46.81 192 SER A CA 1
ATOM 1534 C C . SER A 1 192 ? 13.928 33.712 0.693 1.00 46.81 192 SER A C 1
ATOM 1536 O O . SER A 1 192 ? 15.079 33.555 0.305 1.00 46.81 192 SER A O 1
ATOM 1538 N N . LEU A 1 193 ? 12.999 34.265 -0.095 1.00 46.44 193 LEU A N 1
ATOM 1539 C CA . LEU A 1 193 ? 13.291 34.680 -1.479 1.00 46.44 193 LEU A CA 1
ATOM 1540 C C . LEU A 1 193 ? 14.070 36.003 -1.573 1.00 46.44 193 LEU A C 1
ATOM 1542 O O . LEU A 1 193 ? 14.578 36.347 -2.637 1.00 46.44 193 LEU A O 1
ATOM 1546 N N . ARG A 1 194 ? 14.195 36.749 -0.468 1.00 46.41 194 ARG A N 1
ATOM 1547 C CA . ARG A 1 194 ? 14.941 38.014 -0.438 1.00 46.41 194 ARG A CA 1
ATOM 1548 C C . ARG A 1 194 ? 16.443 37.822 -0.203 1.00 46.41 194 ARG A C 1
ATOM 1550 O O . ARG A 1 194 ? 17.213 38.695 -0.588 1.00 46.41 194 ARG A O 1
ATOM 1557 N N . SER A 1 195 ? 16.862 36.709 0.403 1.00 49.16 195 SER A N 1
ATOM 1558 C CA . SER A 1 195 ? 18.271 36.498 0.765 1.00 49.16 195 SER A CA 1
ATOM 1559 C C . SER A 1 195 ? 19.115 35.982 -0.404 1.00 49.16 195 SER A C 1
ATOM 1561 O O . SER A 1 195 ? 20.225 36.461 -0.600 1.00 49.16 195 SER A O 1
ATOM 1563 N N . GLU A 1 196 ? 18.587 35.076 -1.232 1.00 50.72 196 GLU A N 1
ATOM 1564 C CA . GLU A 1 196 ? 19.376 34.482 -2.327 1.00 50.72 196 GLU A CA 1
ATOM 1565 C C . GLU A 1 196 ? 19.609 35.454 -3.497 1.00 50.72 196 GLU A C 1
ATOM 1567 O O . GLU A 1 196 ? 20.628 35.377 -4.180 1.00 50.72 196 GLU A O 1
ATOM 1572 N N . TYR A 1 197 ? 18.713 36.427 -3.699 1.00 51.00 197 TYR A N 1
ATOM 1573 C CA . TYR A 1 197 ? 18.881 37.437 -4.749 1.00 51.00 197 TYR A CA 1
ATOM 1574 C C . TYR A 1 197 ? 19.879 38.542 -4.360 1.00 51.00 197 TYR A C 1
ATOM 1576 O O . TYR A 1 197 ? 20.494 39.150 -5.230 1.00 51.00 197 TYR A O 1
ATOM 1584 N N . LEU A 1 198 ? 20.070 38.804 -3.062 1.00 56.47 198 LEU A N 1
ATOM 1585 C CA . LEU A 1 198 ? 21.044 39.791 -2.583 1.00 56.47 198 LEU A CA 1
ATOM 1586 C C . LEU A 1 198 ? 22.478 39.243 -2.596 1.00 56.47 198 LEU A C 1
ATOM 1588 O O . LEU A 1 198 ? 23.383 39.982 -2.975 1.00 56.47 198 LEU A O 1
ATOM 1592 N N . ASP A 1 199 ? 22.677 37.957 -2.295 1.00 55.91 199 ASP A N 1
ATOM 1593 C CA . ASP A 1 199 ? 24.005 37.327 -2.381 1.00 55.91 199 ASP A CA 1
ATOM 1594 C C . ASP A 1 199 ? 24.508 37.221 -3.830 1.00 55.91 199 ASP A C 1
ATOM 1596 O O . ASP A 1 199 ? 25.686 37.455 -4.096 1.00 55.91 199 ASP A O 1
ATOM 1600 N N . ALA A 1 200 ? 23.618 36.970 -4.797 1.00 59.06 200 ALA A N 1
ATOM 1601 C CA . ALA A 1 200 ? 23.988 36.931 -6.214 1.00 59.06 200 ALA A CA 1
ATOM 1602 C C . ALA A 1 200 ? 24.367 38.312 -6.790 1.00 59.06 200 ALA A C 1
ATOM 1604 O O . ALA A 1 200 ? 25.131 38.384 -7.749 1.00 59.06 200 ALA A O 1
ATOM 1605 N N . MET A 1 201 ? 23.860 39.409 -6.213 1.00 57.84 201 MET A N 1
ATOM 1606 C CA . MET A 1 201 ? 24.200 40.778 -6.637 1.00 57.84 201 MET A CA 1
ATOM 1607 C C . MET A 1 201 ? 25.443 41.347 -5.935 1.00 57.84 201 MET A C 1
ATOM 1609 O O . MET A 1 201 ? 25.957 42.376 -6.366 1.00 57.84 201 MET A O 1
ATOM 1613 N N . MET A 1 202 ? 25.913 40.704 -4.861 1.00 69.50 202 MET A N 1
ATOM 1614 C CA . MET A 1 202 ? 27.095 41.109 -4.086 1.00 69.50 202 MET A CA 1
ATOM 1615 C C . MET A 1 202 ? 28.342 40.272 -4.418 1.00 69.50 202 MET A C 1
ATOM 1617 O O . MET A 1 202 ? 29.425 40.561 -3.913 1.00 69.50 202 MET A O 1
ATOM 1621 N N . ALA A 1 203 ? 28.213 39.241 -5.258 1.00 64.69 203 ALA A N 1
ATOM 1622 C CA . ALA A 1 203 ? 29.348 38.465 -5.736 1.00 64.69 203 ALA A CA 1
ATOM 1623 C C . ALA A 1 203 ? 30.163 39.295 -6.743 1.00 64.69 203 ALA A C 1
ATOM 1625 O O . ALA A 1 203 ? 29.691 39.601 -7.840 1.00 64.69 203 ALA A O 1
ATOM 1626 N N . GLU A 1 204 ? 31.385 39.675 -6.361 1.00 72.00 204 GLU A N 1
ATOM 1627 C CA . GLU A 1 204 ? 32.295 40.396 -7.251 1.00 72.00 204 GLU A CA 1
ATOM 1628 C C . GLU A 1 204 ? 32.610 39.568 -8.510 1.00 72.00 204 GLU A C 1
ATOM 1630 O O . GL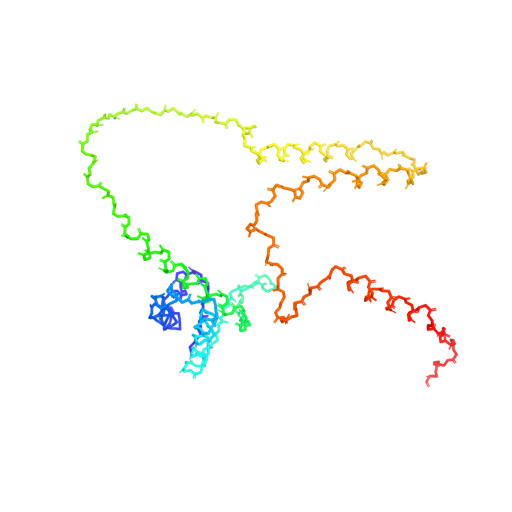U A 1 204 ? 32.856 38.360 -8.418 1.00 72.00 204 GLU A O 1
ATOM 1635 N N . PRO A 1 205 ? 32.613 40.193 -9.702 1.00 68.19 205 PRO A N 1
ATOM 1636 C CA . PRO A 1 205 ? 32.930 39.499 -10.938 1.00 68.19 205 PRO A CA 1
ATOM 1637 C C . PRO A 1 205 ? 34.378 39.003 -10.908 1.00 68.19 205 PRO A C 1
ATOM 1639 O O . PRO A 1 205 ? 35.319 39.778 -10.743 1.00 68.19 205 PRO A O 1
ATOM 1642 N N . VAL A 1 206 ? 34.547 37.696 -11.107 1.00 71.94 206 VAL A N 1
ATOM 1643 C CA . VAL A 1 206 ? 35.858 37.049 -11.215 1.00 71.94 206 VAL A CA 1
ATOM 1644 C C . VAL A 1 206 ? 36.629 37.674 -12.391 1.00 71.94 206 VAL A C 1
ATOM 1646 O O . VAL A 1 206 ? 36.124 37.654 -13.519 1.00 71.94 206 VAL A O 1
ATOM 1649 N N . PRO A 1 207 ? 37.833 38.238 -12.173 1.00 68.50 207 PRO A N 1
ATOM 1650 C CA . PRO A 1 207 ? 38.619 38.840 -13.242 1.00 68.50 207 PRO A CA 1
ATOM 1651 C C . PRO A 1 207 ? 39.053 37.780 -14.263 1.00 68.50 207 PRO A C 1
ATOM 1653 O O . PRO A 1 207 ? 39.579 36.723 -13.918 1.00 68.50 207 PRO A O 1
ATOM 1656 N N . ALA A 1 208 ? 38.831 38.078 -15.543 1.00 58.84 208 ALA A N 1
ATOM 1657 C CA . ALA A 1 208 ? 38.987 37.170 -16.682 1.00 58.84 208 ALA A CA 1
ATOM 1658 C C . ALA A 1 208 ? 40.458 36.913 -17.091 1.00 58.84 208 ALA A C 1
ATOM 1660 O O . ALA A 1 208 ? 40.808 37.057 -18.261 1.00 58.84 208 ALA A O 1
ATOM 1661 N N . GLY A 1 209 ? 41.332 36.570 -16.138 1.00 65.25 209 GLY A N 1
ATOM 1662 C CA . GLY A 1 209 ? 42.784 36.493 -16.358 1.00 65.25 209 GLY A CA 1
ATOM 1663 C C . GLY A 1 209 ? 43.475 35.162 -16.052 1.00 65.25 209 GLY A C 1
ATOM 1664 O O . GLY A 1 209 ? 44.649 35.029 -16.380 1.00 65.25 209 GLY A O 1
ATOM 1665 N N . GLU A 1 210 ? 42.807 34.172 -15.456 1.00 55.03 2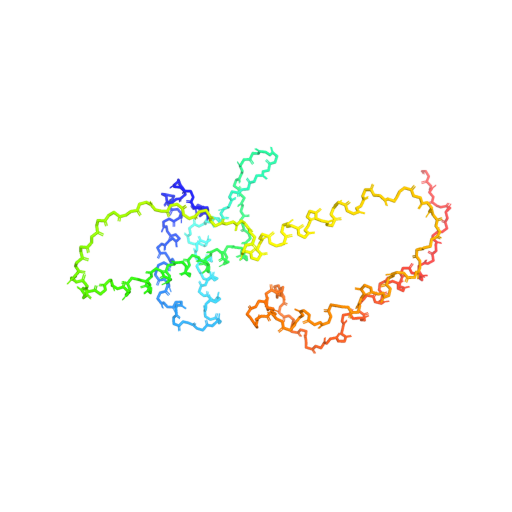10 GLU A N 1
ATOM 1666 C CA . GLU A 1 210 ? 43.461 32.915 -15.050 1.00 55.03 210 GLU A CA 1
ATOM 1667 C C . GLU A 1 210 ? 42.794 31.685 -15.666 1.00 55.03 210 GLU A C 1
ATOM 1669 O O . GLU A 1 210 ? 42.179 30.868 -14.990 1.00 55.03 210 GLU A O 1
ATOM 1674 N N . TRP A 1 211 ? 42.968 31.526 -16.975 1.00 61.34 211 TRP A N 1
ATOM 1675 C CA . TRP A 1 211 ? 42.983 30.199 -17.582 1.00 61.34 211 TRP A CA 1
ATOM 1676 C C . TRP A 1 211 ? 44.415 29.979 -18.059 1.00 61.34 211 TRP A C 1
ATOM 1678 O O . TRP A 1 211 ? 44.824 30.516 -19.085 1.00 61.34 211 TRP A O 1
ATOM 1688 N N . LYS A 1 212 ? 45.215 29.301 -17.230 1.00 60.12 212 LYS A N 1
ATOM 1689 C CA . LYS A 1 212 ? 46.531 28.795 -17.631 1.00 60.12 212 LYS A CA 1
ATOM 1690 C C . LYS A 1 212 ? 46.337 27.442 -18.311 1.00 60.12 212 LYS A C 1
ATOM 1692 O O . LYS A 1 212 ? 45.628 26.599 -17.764 1.00 60.12 212 LYS A O 1
ATOM 1697 N N . ASP A 1 213 ? 46.964 27.315 -19.477 1.00 63.53 213 ASP A N 1
ATOM 1698 C CA . ASP A 1 213 ? 47.083 26.103 -20.299 1.00 63.53 213 ASP A CA 1
ATOM 1699 C C . ASP A 1 213 ? 47.755 24.929 -19.566 1.00 63.53 213 ASP A C 1
ATOM 1701 O O . ASP A 1 213 ? 48.661 25.180 -18.730 1.00 63.53 213 ASP A O 1
#

InterPro domains:
  IPR049227 Domain of unknown function DUF6824 [PF20710] (2-88)

Foldseek 3Di:
DEQELDPDPVNCPDPLVVVLLVLLVVCLVVCVVDDPVVVLVSLLVSLVCSCPVVVYFYWYWDADPNDTDIDGDDSVVSSVSSSVSSVVVNVVVVVVVPDPDPPDPDDDDDDDDDPPPDDLPPDPVSVVVVVVVVVVVVVPPDPDDDDDDPPPPVVVPPPPPPVVVPPDPPPPPPPDDPDPDPPPDPPPVVVVVVPVVVVVVPDDDDDPDDDDD

pLDDT: mean 71.51, std 21.78, range [39.25, 97.81]

Secondary structure (DSSP, 8-state):
--EE-S--HHHHT-HHHHHHHHHHHHHHHHHHT--HHHHHHHHHHHHHHHHHHH-PPEEEEEEETTEEEEEEPPHHHHHHHHHHHHHHHHHHHHHTT-PPPS-----------------TTSSHHHHHHHHHHHHHHTTTS----S---SSSHHHHSSSSSSGGGSS-TTSS-----SS------TTSHHHHHHHHHHHHHHSPPPPTT----